Protein AF-A0A961Z8B4-F1 (afdb_monomer_lite)

Secondary structure (DSSP, 8-state):
----BSSPPPEEEEEEPTTS-EEEEEEPPPPB-HHHHHHHHHHHHHHHHHHHHHHHHHHHHHHHHHHHHHHHHHHHHHHHHHHHHHHHHHHHHHHH--S--S-TTS--HHHHHHHHHHHHHHT----HHHHHHHHHHHHHHT-GGGTHHHHHHHHHHHHHHGGGSS-HHHHHHHHHHHHHHHHHHHHHHHHHHHHTTSS-TTS-HHHHHHHHHHHS-HHHHHHHHHHHHHHHHHHHTTTTT--

Foldseek 3Di:
DPQWFCFADWDWDWDQDPVRDTDIDTDGDHTGCPVVVVVVVVCCVVCVVVVVVVVVVVVVVVVVVVVVVVLVVVLVVVLLVLLLVLLLVQLQVCLVDVDPQDDPQFDDPSLLVSLCVNCVSLPHHDDSVNSSVLLNQLCVLCPVPLCVVVVVVLVVVVVVQVVPVPSSNVNSLLRSLSRSLSSSLSSQLSNCCSVCVNHVPPDDSNVSSVVSVVPDPSVVSSVVSSVSSVVVVVVVVVVVVPD

Structure (mmCIF, N/CA/C/O backbone):
data_AF-A0A961Z8B4-F1
#
_entry.id   AF-A0A961Z8B4-F1
#
loop_
_atom_site.group_PDB
_atom_site.id
_atom_site.type_symbol
_atom_site.label_atom_id
_atom_site.label_alt_id
_atom_site.label_comp_id
_atom_site.label_asym_id
_atom_site.label_entity_id
_atom_site.label_seq_id
_atom_site.pdbx_PDB_ins_code
_atom_site.Cartn_x
_atom_site.Cartn_y
_atom_site.Cartn_z
_atom_site.occupancy
_atom_site.B_iso_or_equiv
_atom_site.auth_seq_id
_atom_site.auth_comp_id
_atom_site.auth_asym_id
_atom_site.auth_atom_id
_atom_site.pdbx_PDB_model_num
ATOM 1 N N . MET A 1 1 ? -47.317 12.144 41.996 1.00 47.66 1 MET A N 1
ATOM 2 C CA . MET A 1 1 ? -46.645 12.007 43.305 1.00 47.66 1 MET A CA 1
ATOM 3 C C . MET A 1 1 ? -45.167 11.814 43.003 1.00 47.66 1 MET A C 1
ATOM 5 O O . MET A 1 1 ? -44.880 11.052 42.091 1.00 47.66 1 MET A O 1
ATOM 9 N N . VAL A 1 2 ? -44.256 12.566 43.624 1.00 51.25 2 VAL A N 1
ATOM 10 C CA . VAL A 1 2 ? -42.813 12.382 43.384 1.00 51.25 2 VAL A CA 1
ATOM 11 C C . VAL A 1 2 ? -42.373 11.181 44.220 1.00 51.25 2 VAL A C 1
ATOM 13 O O . VAL A 1 2 ? -42.341 11.273 45.443 1.00 51.25 2 VAL A O 1
ATOM 16 N N . THR A 1 3 ? -42.140 10.054 43.555 1.00 65.50 3 THR A N 1
ATOM 17 C CA . THR A 1 3 ? -41.874 8.725 44.139 1.00 65.50 3 THR A CA 1
ATOM 18 C C . THR A 1 3 ? -40.444 8.573 44.666 1.00 65.50 3 THR A C 1
ATOM 20 O O . THR A 1 3 ? -40.162 7.782 45.557 1.00 65.50 3 THR A O 1
ATOM 23 N N . ALA A 1 4 ? -39.527 9.424 44.211 1.00 77.25 4 ALA A N 1
ATOM 24 C CA . ALA A 1 4 ? -38.158 9.467 44.706 1.00 77.25 4 ALA A CA 1
ATOM 25 C C . ALA A 1 4 ? -37.614 10.893 44.689 1.00 77.25 4 ALA A C 1
ATOM 27 O O . ALA A 1 4 ? -37.943 11.684 43.806 1.00 77.25 4 ALA A O 1
ATOM 28 N N . SER A 1 5 ? -36.769 11.231 45.661 1.00 79.81 5 SER A N 1
ATOM 29 C CA . SER A 1 5 ? -36.194 12.570 45.781 1.00 79.81 5 SER A CA 1
ATOM 30 C C . SER A 1 5 ? -34.732 12.480 46.185 1.00 79.81 5 SER A C 1
ATOM 32 O O . SER A 1 5 ? -34.427 12.209 47.344 1.00 79.81 5 SER A O 1
ATOM 34 N N . ALA A 1 6 ? -33.839 12.751 45.232 1.00 78.56 6 ALA A N 1
ATOM 35 C CA . ALA A 1 6 ? -32.397 12.792 45.467 1.00 78.56 6 ALA A CA 1
ATOM 36 C C . ALA A 1 6 ? -31.967 14.015 46.300 1.00 78.56 6 ALA A C 1
ATOM 38 O O . ALA A 1 6 ? -30.995 13.931 47.043 1.00 78.56 6 ALA A O 1
ATOM 39 N N . ASP A 1 7 ? -32.712 15.124 46.209 1.00 83.81 7 ASP A N 1
ATOM 40 C CA . ASP A 1 7 ? -32.468 16.345 46.984 1.00 83.81 7 ASP A CA 1
ATOM 41 C C . ASP A 1 7 ? -33.790 16.931 47.523 1.00 83.81 7 ASP A C 1
ATOM 43 O O . ASP A 1 7 ? -34.381 17.826 46.910 1.00 83.81 7 ASP A O 1
ATOM 47 N N . PRO A 1 8 ? -34.348 16.363 48.611 1.00 83.00 8 PRO A N 1
ATOM 48 C CA . PRO A 1 8 ? -35.632 16.800 49.149 1.00 83.00 8 PRO A CA 1
ATOM 49 C C . PRO A 1 8 ? -35.539 18.205 49.757 1.00 83.00 8 PRO A C 1
ATOM 51 O O . PRO A 1 8 ? -34.556 18.571 50.404 1.00 83.00 8 PRO A O 1
ATOM 54 N N . ARG A 1 9 ? -36.600 18.994 49.561 1.00 83.88 9 ARG A N 1
ATOM 55 C CA . ARG A 1 9 ? -36.730 20.333 50.152 1.00 83.88 9 ARG A CA 1
ATOM 56 C C . ARG A 1 9 ? -36.842 20.248 51.675 1.00 83.88 9 ARG A C 1
ATOM 58 O O . ARG A 1 9 ? -37.364 19.268 52.204 1.00 83.88 9 ARG A O 1
ATOM 65 N N . GLU A 1 10 ? -36.368 21.290 52.355 1.00 86.69 10 GLU A N 1
ATOM 66 C CA . GLU A 1 10 ? -36.506 21.422 53.806 1.00 86.69 10 GLU A CA 1
ATOM 67 C C . GLU A 1 10 ? -37.978 21.416 54.218 1.00 86.69 10 GLU A C 1
ATOM 69 O O . GLU A 1 10 ? -38.835 21.996 53.546 1.00 86.69 10 GLU A O 1
ATOM 74 N N . VAL A 1 11 ? -38.257 20.738 55.325 1.00 85.81 11 VAL A N 1
ATOM 75 C CA . VAL A 1 11 ? -39.589 20.638 55.920 1.00 85.81 11 VAL A CA 1
ATOM 76 C C . VAL A 1 11 ? -39.497 20.910 57.414 1.00 85.81 11 VAL A C 1
ATOM 78 O O . VAL A 1 11 ? -38.481 20.647 58.061 1.00 85.81 11 VAL A O 1
ATOM 81 N N . GLU A 1 12 ? -40.566 21.477 57.952 1.00 87.62 12 GLU A N 1
ATOM 82 C CA . GLU A 1 12 ? -40.677 21.836 59.357 1.00 87.62 12 GLU A CA 1
ATOM 83 C C . GLU A 1 12 ? -41.058 20.608 60.196 1.00 87.62 12 GLU A C 1
ATOM 85 O O . GLU A 1 12 ? -42.052 19.934 59.922 1.00 87.62 12 GLU A O 1
ATOM 90 N N . TYR A 1 13 ? -40.264 20.315 61.224 1.00 84.00 13 TYR A N 1
ATOM 91 C CA . TYR A 1 13 ? -40.539 19.294 62.228 1.00 84.00 13 TYR A CA 1
ATOM 92 C C . TYR A 1 13 ? -41.031 19.970 63.506 1.00 84.00 13 TYR A C 1
ATOM 94 O O . TYR A 1 13 ? -40.364 20.855 64.044 1.00 84.00 13 TYR A O 1
ATOM 102 N N . VAL A 1 14 ? -42.175 19.518 64.016 1.00 85.56 14 VAL A N 1
ATOM 103 C CA . VAL A 1 14 ? -42.681 19.909 65.336 1.00 85.56 14 VAL A CA 1
ATOM 104 C C . VAL A 1 14 ? -42.296 18.813 66.321 1.00 85.56 14 VAL A C 1
ATOM 106 O O . VAL A 1 14 ? -42.730 17.671 66.186 1.00 85.56 14 VAL A O 1
ATOM 109 N N . ILE A 1 15 ? -41.427 19.141 67.274 1.00 83.25 15 ILE A N 1
ATOM 110 C CA . ILE A 1 15 ? -40.938 18.214 68.297 1.00 83.25 15 ILE A CA 1
ATOM 111 C C . ILE A 1 15 ? -41.690 18.516 69.588 1.00 83.25 15 ILE A C 1
ATOM 113 O O . ILE A 1 15 ? -41.559 19.614 70.131 1.00 83.25 15 ILE A O 1
ATOM 117 N N . GLU A 1 16 ? -42.472 17.551 70.059 1.00 85.88 16 GLU A N 1
ATOM 118 C CA . GLU A 1 16 ? -43.188 17.621 71.331 1.00 85.88 16 GLU A CA 1
ATOM 119 C C . GLU A 1 16 ? -42.357 16.939 72.425 1.00 85.88 16 GLU A C 1
ATOM 121 O O . GLU A 1 16 ? -41.945 15.783 72.299 1.00 85.88 16 GLU A O 1
ATOM 126 N N . SER A 1 17 ? -42.047 17.692 73.475 1.00 82.00 17 SER A N 1
ATOM 127 C CA . SER A 1 17 ? -41.257 17.240 74.617 1.00 82.00 17 SER A CA 1
ATOM 128 C C . SER A 1 17 ? -42.137 16.491 75.621 1.00 82.00 17 SER A C 1
ATOM 130 O O . SER A 1 17 ? -43.348 16.684 75.677 1.00 82.00 17 SER A O 1
ATOM 132 N N . ALA A 1 18 ? -41.531 15.656 76.470 1.00 81.56 18 ALA A N 1
ATOM 133 C CA . ALA A 1 18 ? -42.255 14.865 77.476 1.00 81.56 18 ALA A CA 1
ATOM 134 C C . ALA A 1 18 ? -43.021 15.711 78.520 1.00 81.56 18 ALA A C 1
ATOM 136 O O . ALA A 1 18 ? -43.843 15.178 79.260 1.00 81.56 18 ALA A O 1
ATOM 137 N N . ASP A 1 19 ? -42.747 17.016 78.580 1.00 81.06 19 ASP A N 1
ATOM 138 C CA . ASP A 1 19 ? -43.429 18.009 79.413 1.00 81.06 19 ASP A CA 1
ATOM 139 C C . ASP A 1 19 ? -44.610 18.713 78.707 1.00 81.06 19 ASP A C 1
ATOM 141 O O . ASP A 1 19 ? -45.245 19.581 79.303 1.00 81.06 19 ASP A O 1
ATOM 145 N N . GLY A 1 20 ? -44.918 18.346 77.456 1.00 76.69 20 GLY A N 1
ATOM 146 C CA . GLY A 1 20 ? -45.997 18.927 76.650 1.00 76.69 20 GLY A CA 1
ATOM 147 C C . GLY A 1 20 ? -45.626 20.218 75.910 1.00 76.69 20 GLY A C 1
ATOM 148 O O . GLY A 1 20 ? -46.496 20.844 75.307 1.00 76.69 20 GLY A O 1
ATOM 149 N N . SER A 1 21 ? -44.359 20.648 75.940 1.00 76.88 21 SER A N 1
ATOM 150 C CA . SER A 1 21 ? -43.892 21.799 75.156 1.00 76.88 21 SER A CA 1
ATOM 151 C C . SER A 1 21 ? -43.545 21.412 73.711 1.00 76.88 21 SER A C 1
ATOM 153 O O . SER A 1 21 ? -42.885 20.402 73.465 1.00 76.88 21 SER A O 1
ATOM 155 N N . THR A 1 22 ? -43.947 22.233 72.735 1.00 84.56 22 THR A N 1
ATOM 156 C CA . THR A 1 22 ? -43.624 22.043 71.307 1.00 84.56 22 THR A CA 1
ATOM 157 C C . THR A 1 22 ? -42.568 23.025 70.809 1.00 84.56 22 THR A C 1
ATOM 159 O O . THR A 1 22 ? -42.660 24.230 71.050 1.00 84.56 22 THR A O 1
ATOM 162 N N . ARG A 1 23 ? -41.591 22.526 70.042 1.00 82.69 23 ARG A N 1
ATOM 163 C CA . ARG A 1 23 ? -40.574 23.326 69.339 1.00 82.69 23 ARG A CA 1
ATOM 164 C C . ARG A 1 23 ? -40.599 23.038 67.839 1.00 82.69 23 ARG A C 1
ATOM 166 O O . ARG A 1 23 ? -40.660 21.884 67.430 1.00 82.69 23 ARG A O 1
ATOM 173 N N . HIS A 1 24 ? -40.491 24.094 67.039 1.00 86.12 24 HIS A N 1
ATOM 174 C CA . HIS A 1 24 ? -40.428 24.026 65.580 1.00 86.12 24 HIS A CA 1
ATOM 175 C C . HIS A 1 24 ? -38.971 24.056 65.100 1.00 86.12 24 HIS A C 1
ATOM 177 O O . HIS A 1 24 ? -38.178 24.880 65.566 1.00 86.12 24 HIS A O 1
ATOM 183 N N . GLU A 1 25 ? -38.609 23.170 64.173 1.00 88.19 25 GLU A N 1
ATOM 184 C CA . GLU A 1 25 ? -37.270 23.105 63.587 1.00 88.19 25 GLU A CA 1
ATOM 185 C C . GLU A 1 25 ? -37.334 22.750 62.097 1.00 88.19 25 GLU A C 1
ATOM 187 O O . GLU A 1 25 ? -37.905 21.731 61.715 1.00 88.19 25 GLU A O 1
ATOM 192 N N . TRP A 1 26 ? -36.717 23.569 61.244 1.00 84.69 26 TRP A N 1
ATOM 193 C CA . TRP A 1 26 ? -36.575 23.266 59.820 1.00 84.69 26 TRP A CA 1
ATOM 194 C C . TRP A 1 26 ? -35.418 22.299 59.616 1.00 84.69 26 TRP A C 1
ATOM 196 O O . TRP A 1 26 ? -34.287 22.582 60.011 1.00 84.69 26 TRP A O 1
ATOM 206 N N . ARG A 1 27 ? -35.698 21.144 59.009 1.00 86.19 27 ARG A N 1
ATOM 207 C CA . ARG A 1 27 ? -34.674 20.145 58.694 1.00 86.19 27 ARG A CA 1
ATOM 208 C C . ARG A 1 27 ? -34.809 19.686 57.255 1.00 86.19 27 ARG A C 1
ATOM 210 O O . ARG A 1 27 ? -35.909 19.533 56.724 1.00 86.19 27 ARG A O 1
ATOM 217 N N . LYS A 1 28 ? -33.665 19.410 56.637 1.00 85.75 28 LYS A N 1
ATOM 218 C CA . LYS A 1 28 ? -33.597 18.764 55.331 1.00 85.75 28 LYS A CA 1
ATOM 219 C C . LYS A 1 28 ? -33.748 17.248 55.507 1.00 85.75 28 LYS A C 1
ATOM 221 O O . LYS A 1 28 ? -32.914 16.650 56.190 1.00 85.75 28 LYS A O 1
ATOM 226 N N . PRO A 1 29 ? -34.794 16.615 54.945 1.00 84.94 29 PRO A N 1
ATOM 227 C CA . PRO A 1 29 ? -34.952 15.169 55.021 1.00 84.94 29 PRO A CA 1
ATOM 228 C C . PRO A 1 29 ? -33.805 14.447 54.324 1.00 84.94 29 PRO A C 1
ATOM 230 O O . PRO A 1 29 ? -33.158 14.990 53.428 1.00 84.94 29 PRO A O 1
ATOM 233 N N . GLN A 1 30 ? -33.598 13.188 54.693 1.00 85.00 30 GLN A N 1
ATOM 234 C CA . GLN A 1 30 ? -32.711 12.324 53.925 1.00 85.00 30 GLN A CA 1
ATOM 235 C C . GLN A 1 30 ? -33.308 12.060 52.530 1.00 85.00 30 GLN A C 1
ATOM 237 O O . GLN A 1 30 ? -34.539 11.999 52.399 1.00 85.00 30 GLN A O 1
ATOM 242 N N . PRO A 1 31 ? -32.466 11.909 51.492 1.00 88.00 31 PRO A N 1
ATOM 243 C CA . PRO A 1 31 ? -32.911 11.503 50.165 1.00 88.00 31 PRO A CA 1
ATOM 244 C C . PRO A 1 31 ? -33.777 10.242 50.219 1.00 88.00 31 PRO A C 1
ATOM 246 O O . PRO A 1 31 ? -33.448 9.295 50.927 1.00 88.00 31 PRO A O 1
ATOM 249 N N . LYS A 1 32 ? -34.871 10.229 49.451 1.00 87.38 32 LYS A N 1
ATOM 250 C CA . LYS A 1 32 ? -35.752 9.061 49.306 1.00 87.38 32 LYS A CA 1
ATOM 251 C C . LYS A 1 32 ? -35.376 8.326 48.033 1.00 87.38 32 LYS A C 1
ATOM 253 O O . LYS A 1 32 ? -35.646 8.829 46.939 1.00 87.38 32 LYS A O 1
ATOM 258 N N . VAL A 1 33 ? -34.730 7.177 48.185 1.00 90.19 33 VAL A N 1
ATOM 259 C CA . VAL A 1 33 ? -34.180 6.366 47.082 1.00 90.19 33 VAL A CA 1
ATOM 260 C C . VAL A 1 33 ? -34.704 4.932 47.089 1.00 90.19 33 VAL A C 1
ATOM 262 O O . VAL A 1 33 ? -34.408 4.168 46.176 1.00 90.19 33 VAL A O 1
ATOM 265 N N . GLU A 1 34 ? -35.485 4.571 48.102 1.00 88.75 34 GLU A N 1
ATOM 266 C CA . GLU A 1 34 ? -35.983 3.224 48.373 1.00 88.75 34 GLU A CA 1
ATOM 267 C C . GLU A 1 34 ? -36.784 2.681 47.189 1.00 88.75 34 GLU A C 1
ATOM 269 O O . GLU A 1 34 ? -36.474 1.605 46.690 1.00 88.75 34 GLU A O 1
ATOM 274 N N . GLU A 1 35 ? -37.713 3.471 46.652 1.00 87.31 35 GLU A N 1
ATOM 275 C CA . GLU A 1 35 ? -38.555 3.064 45.521 1.00 87.31 35 GLU A CA 1
ATOM 276 C C . GLU A 1 35 ? -37.741 2.886 44.222 1.00 87.31 35 GLU A C 1
ATOM 278 O O . GLU A 1 35 ? -37.980 1.967 43.444 1.00 87.31 35 GLU A O 1
ATOM 283 N N . VAL A 1 36 ? -36.701 3.706 44.007 1.00 89.19 36 VAL A N 1
ATOM 284 C CA . VAL A 1 36 ? -35.775 3.540 42.865 1.00 89.19 36 VAL A CA 1
ATOM 285 C C . VAL A 1 36 ? -34.943 2.275 43.030 1.00 89.19 36 VAL A C 1
ATOM 287 O O . VAL A 1 36 ? -34.689 1.564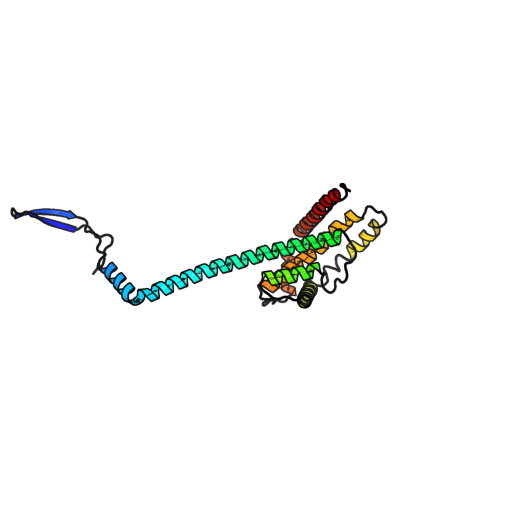 42.061 1.00 89.19 36 VAL A O 1
ATOM 290 N N . LYS A 1 37 ? -34.505 1.988 44.258 1.00 89.75 37 LYS A N 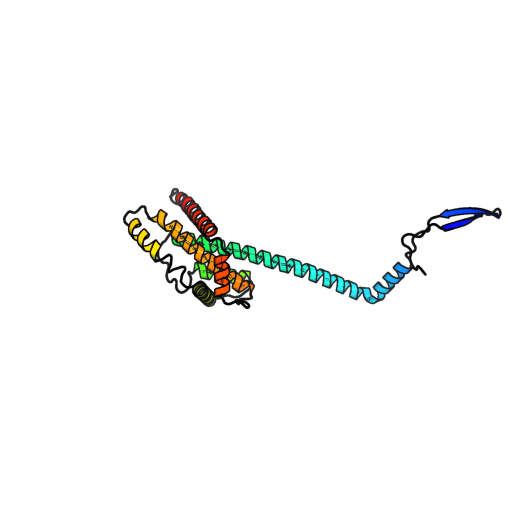1
ATOM 291 C CA . LYS A 1 37 ? -33.735 0.789 44.574 1.00 89.75 37 LYS A CA 1
ATOM 292 C C . LYS A 1 37 ? -34.572 -0.470 44.353 1.00 89.75 37 LYS A C 1
ATOM 294 O O . LYS A 1 37 ? -34.064 -1.409 43.749 1.00 89.75 37 LYS A O 1
ATOM 299 N N . GLU A 1 38 ? -35.825 -0.478 44.797 1.00 92.69 38 GLU A N 1
ATOM 300 C CA . GLU A 1 38 ? -36.768 -1.575 44.551 1.00 92.69 38 GLU A CA 1
ATOM 301 C C . GLU A 1 38 ? -37.007 -1.777 43.054 1.00 92.69 38 GLU A C 1
ATOM 303 O O . GLU A 1 38 ? -36.847 -2.892 42.568 1.00 92.69 38 GLU A O 1
ATOM 308 N N . ALA A 1 39 ? -37.246 -0.702 42.298 1.00 89.44 39 ALA A N 1
ATOM 309 C CA . ALA A 1 39 ? -37.411 -0.786 40.848 1.00 89.44 39 ALA A CA 1
ATOM 310 C C . ALA A 1 39 ? -36.159 -1.339 40.133 1.00 89.44 39 ALA A C 1
ATOM 312 O O . ALA A 1 39 ? -36.269 -2.134 39.201 1.00 89.44 39 ALA A O 1
ATOM 313 N N . ILE A 1 40 ? -34.951 -0.954 40.566 1.00 90.75 40 ILE A N 1
ATOM 314 C CA . ILE A 1 40 ? -33.697 -1.507 40.026 1.00 90.75 40 ILE A CA 1
ATOM 315 C C . ILE A 1 40 ? -33.572 -2.999 40.352 1.00 90.75 40 ILE A C 1
ATOM 317 O O . ILE A 1 40 ? -33.163 -3.771 39.486 1.00 90.75 40 ILE A O 1
ATOM 321 N N . LEU A 1 41 ? -33.904 -3.406 41.580 1.00 92.38 41 LEU A N 1
ATOM 322 C CA . LEU A 1 41 ? -33.858 -4.808 41.996 1.00 92.38 41 LEU A CA 1
ATOM 323 C C . LEU A 1 41 ? -34.865 -5.653 41.213 1.00 92.38 41 LEU A C 1
ATOM 325 O O . LEU A 1 41 ? -34.487 -6.704 40.712 1.00 92.38 41 LEU A O 1
ATOM 329 N N . GLU A 1 42 ? -36.084 -5.157 41.012 1.00 93.50 42 GLU A N 1
ATOM 330 C CA . GLU A 1 42 ? -37.112 -5.827 40.210 1.00 93.50 42 GLU A CA 1
ATOM 331 C C . GLU A 1 42 ? -36.651 -6.032 38.757 1.00 93.50 42 GLU A C 1
ATOM 333 O O . GLU A 1 42 ? -36.779 -7.119 38.192 1.00 93.50 42 GLU A O 1
ATOM 338 N N . ILE A 1 43 ? -36.036 -5.009 38.154 1.00 89.38 43 ILE A N 1
ATOM 339 C CA . ILE A 1 43 ? -35.472 -5.106 36.801 1.00 89.38 43 ILE A CA 1
ATOM 340 C C . ILE A 1 43 ? -34.291 -6.087 36.758 1.00 89.38 43 ILE A C 1
ATOM 342 O O . ILE A 1 43 ? -34.166 -6.847 35.799 1.00 89.38 43 ILE A O 1
ATOM 346 N N . LEU A 1 44 ? -33.419 -6.098 37.770 1.00 89.94 44 LEU A N 1
ATOM 347 C CA . LEU A 1 44 ? -32.282 -7.024 37.839 1.00 89.94 44 LEU A CA 1
ATOM 348 C C . LEU A 1 44 ? -32.724 -8.475 38.045 1.00 89.94 44 LEU A C 1
ATOM 350 O O . LEU A 1 44 ? -32.143 -9.373 37.438 1.00 89.94 44 LEU A O 1
ATOM 354 N N . GLU A 1 45 ? -33.742 -8.708 38.866 1.00 92.06 45 GLU A N 1
ATOM 355 C CA . GLU A 1 45 ? -34.315 -10.037 39.076 1.00 92.06 45 GLU A CA 1
ATOM 356 C C . GLU A 1 45 ? -34.985 -10.561 37.806 1.00 92.06 45 GLU A C 1
ATOM 358 O O . GLU A 1 45 ? -34.804 -11.727 37.454 1.00 92.06 45 GLU A O 1
ATOM 363 N N . ARG A 1 46 ? -35.708 -9.697 37.083 1.00 93.75 46 ARG A N 1
ATOM 364 C CA . ARG A 1 46 ? -36.404 -10.082 35.851 1.00 93.75 46 ARG A CA 1
ATOM 365 C C . ARG A 1 46 ? -35.460 -10.252 34.659 1.00 93.75 46 ARG A C 1
ATOM 367 O O . ARG A 1 46 ? -35.528 -11.260 33.959 1.00 93.75 46 ARG A O 1
ATOM 374 N N . ASP A 1 47 ? -34.574 -9.280 34.437 1.00 93.69 47 ASP A N 1
ATOM 375 C CA . ASP A 1 47 ? -33.845 -9.110 33.172 1.00 93.69 47 ASP A CA 1
ATOM 376 C C . ASP A 1 47 ? -32.310 -9.107 33.339 1.00 93.69 47 ASP A C 1
ATOM 378 O O . ASP A 1 47 ? -31.577 -8.909 32.367 1.00 93.69 47 ASP A O 1
ATOM 382 N N . GLY A 1 48 ? -31.776 -9.339 34.544 1.00 89.75 48 GLY A N 1
ATOM 383 C CA . GLY A 1 48 ? -30.348 -9.162 34.850 1.00 89.75 48 GLY A CA 1
ATOM 384 C C . GLY A 1 48 ? -29.390 -9.955 33.952 1.00 89.75 48 GLY A C 1
ATOM 385 O O . GLY A 1 48 ? -28.367 -9.422 33.516 1.00 89.75 48 GLY A O 1
ATOM 386 N N . LEU A 1 49 ? -29.734 -11.201 33.600 1.00 91.62 49 LEU A N 1
ATOM 387 C CA . LEU A 1 49 ? -28.935 -12.016 32.672 1.00 91.62 49 LEU A CA 1
ATOM 388 C C . LEU A 1 49 ? -28.940 -11.449 31.245 1.00 91.62 49 LEU A C 1
ATOM 390 O O . LEU A 1 49 ? -27.904 -11.459 30.578 1.00 91.62 49 LEU A O 1
ATOM 394 N N . ALA A 1 50 ? -30.078 -10.923 30.785 1.00 90.69 50 ALA A N 1
ATOM 395 C CA . ALA A 1 50 ? -30.193 -10.291 29.474 1.00 90.69 50 ALA A CA 1
ATOM 396 C C . ALA A 1 50 ? -29.402 -8.973 29.420 1.00 90.69 50 ALA A C 1
ATOM 398 O O . ALA A 1 50 ? -28.711 -8.710 28.437 1.00 90.69 50 ALA A O 1
ATOM 399 N N . LEU A 1 51 ? -29.427 -8.183 30.499 1.00 90.25 51 LEU A N 1
ATOM 400 C CA . LEU A 1 51 ? -28.634 -6.958 30.629 1.00 90.25 51 LEU A CA 1
ATOM 401 C C . LEU A 1 51 ? -27.125 -7.243 30.645 1.00 90.25 51 LEU A C 1
ATOM 403 O O . LEU A 1 51 ? -26.360 -6.529 29.995 1.00 90.25 51 LEU A O 1
ATOM 407 N N . LEU A 1 52 ? -26.689 -8.303 31.334 1.00 91.12 52 LEU A N 1
ATOM 408 C CA . LEU A 1 52 ? -25.290 -8.735 31.334 1.00 91.12 52 LEU A CA 1
ATOM 409 C C . LEU A 1 52 ? -24.843 -9.185 29.938 1.00 91.12 52 LEU A C 1
ATOM 411 O O . LEU A 1 52 ? -23.777 -8.778 29.475 1.00 91.12 52 LEU A O 1
ATOM 415 N N . ALA A 1 53 ? -25.667 -9.986 29.257 1.00 93.00 53 ALA A N 1
ATOM 416 C CA . ALA A 1 53 ? -25.399 -10.431 27.894 1.00 93.00 53 ALA A CA 1
ATOM 417 C C . ALA A 1 53 ? -25.321 -9.249 26.916 1.00 93.00 53 ALA A C 1
ATOM 419 O O . ALA A 1 53 ? -24.404 -9.193 26.100 1.00 93.00 53 ALA A O 1
ATOM 420 N N . LEU A 1 54 ? -26.227 -8.273 27.034 1.00 87.56 54 LEU A N 1
ATOM 421 C CA . LEU A 1 54 ? -26.218 -7.062 26.215 1.00 87.56 54 LEU A CA 1
ATOM 422 C C . LEU A 1 54 ? -24.970 -6.210 26.471 1.00 87.56 54 LEU A C 1
ATOM 424 O O . LEU A 1 54 ? -24.326 -5.774 25.521 1.00 87.56 54 LEU A O 1
ATOM 428 N N . ASN A 1 55 ? -24.590 -5.997 27.733 1.00 87.00 55 ASN A N 1
ATOM 429 C CA . ASN A 1 55 ? -23.384 -5.242 28.079 1.00 87.00 55 ASN A CA 1
ATOM 430 C C . ASN A 1 55 ? -22.119 -5.952 27.565 1.00 87.00 55 ASN A C 1
ATOM 432 O O . ASN A 1 55 ? -21.271 -5.327 26.932 1.00 87.00 55 ASN A O 1
ATOM 436 N N . ALA A 1 56 ? -22.031 -7.276 27.729 1.00 89.88 56 ALA A N 1
ATOM 437 C CA . ALA A 1 56 ? -20.943 -8.074 27.173 1.00 89.88 56 ALA A CA 1
ATOM 438 C C . ALA A 1 56 ? -20.901 -8.012 25.636 1.00 89.88 56 ALA A C 1
ATOM 440 O O . ALA A 1 56 ? -19.818 -7.884 25.066 1.00 89.88 56 ALA A O 1
ATOM 441 N N . ALA A 1 57 ? -22.056 -8.050 24.964 1.00 84.56 57 ALA A N 1
ATOM 442 C CA . ALA A 1 57 ? -22.155 -7.919 23.513 1.00 84.56 57 ALA A CA 1
ATOM 443 C C . ALA A 1 57 ? -21.729 -6.524 23.026 1.00 84.56 57 ALA A C 1
ATOM 445 O O . ALA A 1 57 ? -20.943 -6.435 22.086 1.00 84.56 57 ALA A O 1
ATOM 446 N N . MET A 1 58 ? -22.169 -5.446 23.689 1.00 81.88 58 MET A N 1
ATOM 447 C CA . MET A 1 58 ? -21.738 -4.075 23.379 1.00 81.88 58 MET A CA 1
ATOM 448 C C . MET A 1 58 ? -20.238 -3.884 23.628 1.00 81.88 58 MET A C 1
ATOM 450 O O . MET A 1 58 ? -19.537 -3.338 22.781 1.00 81.88 58 MET A O 1
ATOM 454 N N . TYR A 1 59 ? -19.709 -4.403 24.740 1.00 80.50 59 TYR A N 1
ATOM 455 C CA . TYR A 1 59 ? -18.277 -4.360 25.037 1.00 80.50 59 TYR A CA 1
ATOM 456 C C . TYR A 1 59 ? -17.454 -5.142 24.004 1.00 80.50 59 TYR A C 1
ATOM 458 O O . TYR A 1 59 ? -16.413 -4.671 23.544 1.00 80.50 59 TYR A O 1
ATOM 466 N N . ALA A 1 60 ? -17.915 -6.333 23.617 1.00 78.38 60 ALA A N 1
ATOM 467 C CA . ALA A 1 60 ? -17.272 -7.137 22.586 1.00 78.38 60 ALA A CA 1
ATOM 468 C C . ALA A 1 60 ? -17.316 -6.441 21.218 1.00 78.38 60 ALA A C 1
ATOM 470 O O . ALA A 1 60 ? -16.303 -6.443 20.518 1.00 78.38 60 ALA A O 1
ATOM 471 N N . ALA A 1 61 ? -18.437 -5.811 20.858 1.00 69.88 61 ALA A N 1
ATOM 472 C CA . ALA A 1 61 ? -18.583 -5.041 19.625 1.00 69.88 61 ALA A CA 1
ATOM 473 C C . ALA A 1 61 ? -17.619 -3.840 19.586 1.00 69.88 61 ALA A C 1
ATOM 475 O O . ALA A 1 61 ? -16.782 -3.766 18.687 1.00 69.88 61 ALA A O 1
ATOM 476 N N . ASP A 1 62 ? -17.612 -2.989 20.619 1.00 71.44 62 ASP A N 1
ATOM 477 C CA . ASP A 1 62 ? -16.718 -1.821 20.707 1.00 71.44 62 ASP A CA 1
ATOM 478 C C . ASP A 1 62 ? -15.230 -2.212 20.647 1.00 71.44 62 ASP A C 1
ATOM 480 O O . ASP A 1 62 ? -14.406 -1.559 19.990 1.00 71.44 62 ASP A O 1
ATOM 484 N N . LYS A 1 63 ? -14.848 -3.303 21.326 1.00 63.31 63 LYS A N 1
ATOM 485 C CA . LYS A 1 63 ? -13.480 -3.837 21.253 1.00 63.31 63 LYS A CA 1
ATOM 486 C C . LYS A 1 63 ? -13.158 -4.367 19.861 1.00 63.31 63 LYS A C 1
ATOM 488 O O . LYS A 1 63 ? -12.046 -4.137 19.380 1.00 63.31 63 LYS A O 1
ATOM 493 N N . THR A 1 64 ? -14.106 -5.034 19.212 1.00 66.00 64 THR A N 1
ATOM 494 C CA . THR A 1 64 ? -13.943 -5.578 17.859 1.00 66.00 64 THR A CA 1
ATOM 495 C C . THR A 1 64 ? -13.725 -4.462 16.840 1.00 66.00 64 THR A C 1
ATOM 497 O O . THR A 1 64 ? -12.768 -4.541 16.070 1.00 66.00 64 THR A O 1
ATOM 500 N N . ASP A 1 65 ? -14.491 -3.374 16.900 1.00 68.00 65 ASP A N 1
ATOM 501 C CA . ASP A 1 65 ? -14.371 -2.241 15.969 1.00 68.00 65 ASP A CA 1
ATOM 502 C C . ASP A 1 65 ? -13.053 -1.469 16.145 1.00 68.00 65 ASP A C 1
ATOM 504 O O . ASP A 1 65 ? -12.360 -1.107 15.180 1.00 68.00 65 ASP A O 1
ATOM 508 N N . ARG A 1 66 ? -12.620 -1.272 17.398 1.00 62.66 66 ARG A N 1
ATOM 509 C CA . ARG A 1 66 ? -11.311 -0.674 17.710 1.00 62.66 66 ARG A CA 1
ATOM 510 C C . ARG A 1 66 ? -10.161 -1.543 17.191 1.00 62.66 66 ARG A C 1
ATOM 512 O O . ARG A 1 66 ? -9.194 -1.018 16.635 1.00 62.66 66 ARG A O 1
ATOM 519 N N . ILE A 1 67 ? -10.253 -2.861 17.363 1.00 58.56 67 ILE A N 1
ATOM 520 C CA . ILE A 1 67 ? -9.252 -3.816 16.873 1.00 58.56 67 ILE A CA 1
ATOM 521 C C . ILE A 1 67 ? -9.264 -3.867 15.342 1.00 58.56 67 ILE A C 1
ATOM 523 O O . ILE A 1 67 ? -8.192 -3.883 14.737 1.00 58.56 67 ILE A O 1
ATOM 527 N N . ALA A 1 68 ? -10.435 -3.825 14.704 1.00 63.28 68 ALA A N 1
ATOM 528 C CA . ALA A 1 68 ? -10.577 -3.814 13.253 1.00 63.28 68 ALA A CA 1
ATOM 529 C C . ALA A 1 68 ? -9.907 -2.578 12.633 1.00 63.28 68 ALA A C 1
ATOM 531 O O . ALA A 1 68 ? -9.037 -2.717 11.772 1.00 63.28 68 ALA A O 1
ATOM 532 N N . SER A 1 69 ? -10.214 -1.377 13.133 1.00 62.47 69 SER A N 1
ATOM 533 C CA . SER A 1 69 ? -9.601 -0.128 12.650 1.00 62.47 69 SER A CA 1
ATOM 534 C C . SER A 1 69 ? -8.085 -0.073 12.884 1.00 62.47 69 SER A C 1
ATOM 536 O O . SER A 1 69 ? -7.327 0.397 12.031 1.00 62.47 69 SER A O 1
ATOM 538 N N . LEU A 1 70 ? -7.603 -0.599 14.014 1.00 54.06 70 LEU A N 1
ATOM 539 C CA . LEU A 1 70 ? -6.172 -0.707 14.285 1.00 54.06 70 LEU A CA 1
ATOM 540 C C . LEU A 1 70 ? -5.492 -1.721 13.353 1.00 54.06 70 LEU A C 1
ATOM 542 O O . LEU A 1 70 ? -4.399 -1.454 12.854 1.00 54.06 70 LEU A O 1
ATOM 546 N N . ARG A 1 71 ? -6.142 -2.855 13.072 1.00 65.44 71 ARG A N 1
ATOM 547 C CA . ARG A 1 71 ? -5.649 -3.876 12.138 1.00 65.44 71 ARG A CA 1
ATOM 548 C C . ARG A 1 71 ? -5.547 -3.328 10.717 1.00 65.44 71 ARG A C 1
ATOM 550 O O . ARG A 1 71 ? -4.555 -3.605 10.051 1.00 65.44 71 ARG A O 1
ATOM 557 N N . VAL A 1 72 ? -6.513 -2.519 10.281 1.00 73.44 72 VAL A N 1
ATOM 558 C CA . VAL A 1 72 ? -6.476 -1.819 8.985 1.00 73.44 72 VAL A CA 1
ATOM 559 C C . VAL A 1 72 ? -5.293 -0.848 8.922 1.00 73.44 72 VAL A C 1
ATOM 561 O O . VAL A 1 72 ? -4.478 -0.953 8.011 1.00 73.44 72 VAL A O 1
ATOM 564 N N . ARG A 1 73 ? -5.109 0.019 9.929 1.00 69.69 73 ARG A N 1
ATOM 565 C CA . ARG A 1 73 ? -3.957 0.947 9.965 1.00 69.69 73 ARG A CA 1
ATOM 566 C C . ARG A 1 73 ? -2.603 0.237 10.008 1.00 69.69 73 ARG A C 1
ATOM 568 O O . ARG A 1 73 ? -1.659 0.655 9.340 1.00 69.69 73 ARG A O 1
ATOM 575 N N . MET A 1 74 ? -2.495 -0.845 10.780 1.00 70.25 74 MET A N 1
ATOM 576 C CA . MET A 1 74 ? -1.269 -1.644 10.836 1.00 70.25 74 MET A CA 1
ATOM 577 C C . MET A 1 74 ? -0.963 -2.314 9.493 1.00 70.25 74 MET A C 1
ATOM 579 O O . MET A 1 74 ? 0.203 -2.392 9.108 1.00 70.25 74 MET A O 1
ATOM 583 N N . ARG A 1 75 ? -1.991 -2.779 8.771 1.00 81.38 75 ARG A N 1
ATOM 584 C CA . ARG A 1 75 ? -1.841 -3.323 7.415 1.00 81.38 75 ARG A CA 1
ATOM 585 C C . ARG A 1 75 ? -1.358 -2.257 6.440 1.00 81.38 75 ARG A C 1
ATOM 587 O O . ARG A 1 75 ? -0.379 -2.507 5.749 1.00 81.38 75 ARG A O 1
ATOM 594 N N . ASP A 1 76 ? -1.959 -1.071 6.468 1.00 88.06 76 ASP A N 1
ATOM 595 C CA . ASP A 1 76 ? -1.573 0.058 5.617 1.00 88.06 76 ASP A CA 1
ATOM 596 C C . ASP A 1 76 ? -0.101 0.461 5.818 1.00 88.06 76 ASP A C 1
ATOM 598 O O . ASP A 1 76 ? 0.681 0.526 4.867 1.00 88.06 76 ASP A O 1
ATOM 602 N N . THR A 1 77 ? 0.318 0.622 7.078 1.00 91.06 77 THR A N 1
ATOM 603 C CA . THR A 1 77 ? 1.704 0.982 7.420 1.00 91.06 77 THR A CA 1
ATOM 604 C C . THR A 1 77 ? 2.692 -0.084 6.944 1.00 91.06 77 THR A C 1
ATOM 606 O O . THR A 1 77 ? 3.699 0.237 6.312 1.00 91.06 77 THR A O 1
ATOM 609 N N . ARG A 1 78 ? 2.396 -1.366 7.202 1.00 92.88 78 ARG A N 1
ATOM 610 C CA . ARG A 1 78 ? 3.244 -2.488 6.765 1.00 92.88 78 ARG A CA 1
ATOM 611 C C . ARG A 1 78 ? 3.301 -2.603 5.244 1.00 92.88 78 ARG A C 1
ATOM 613 O O . ARG A 1 78 ? 4.372 -2.870 4.702 1.00 92.88 78 ARG A O 1
ATOM 620 N N . ALA A 1 79 ? 2.180 -2.386 4.557 1.00 95.62 79 ALA A N 1
ATOM 621 C CA . ALA A 1 79 ? 2.118 -2.383 3.102 1.00 95.62 79 ALA A CA 1
ATOM 622 C C . ALA A 1 79 ? 3.009 -1.276 2.525 1.00 95.62 79 ALA A C 1
ATOM 624 O O . ALA A 1 79 ? 3.868 -1.563 1.695 1.00 95.62 79 ALA A O 1
ATOM 625 N N . ASN A 1 80 ? 2.899 -0.043 3.028 1.00 96.62 80 ASN A N 1
ATOM 626 C CA . ASN A 1 80 ? 3.729 1.080 2.581 1.00 96.62 80 ASN A CA 1
ATOM 627 C C . ASN A 1 80 ? 5.228 0.841 2.839 1.00 96.62 80 ASN A C 1
ATOM 629 O O . ASN A 1 80 ? 6.048 1.078 1.953 1.00 96.62 80 ASN A O 1
ATOM 633 N N . GLN A 1 81 ? 5.596 0.310 4.011 1.00 96.50 81 GLN A N 1
ATOM 634 C CA . GLN A 1 81 ? 6.986 -0.064 4.315 1.00 96.50 81 GLN A CA 1
ATOM 635 C C . GLN A 1 81 ? 7.510 -1.153 3.371 1.00 96.50 81 GLN A C 1
ATOM 637 O O . GLN A 1 81 ? 8.651 -1.081 2.909 1.00 96.50 81 GLN A O 1
ATOM 642 N N . THR A 1 82 ? 6.673 -2.143 3.055 1.00 96.94 82 THR A N 1
ATOM 643 C CA . THR A 1 82 ? 7.006 -3.223 2.118 1.00 96.94 82 THR A CA 1
ATOM 644 C C . THR A 1 82 ? 7.251 -2.651 0.725 1.00 96.94 82 THR A C 1
ATOM 646 O O . THR A 1 82 ? 8.307 -2.890 0.145 1.00 96.94 82 THR A O 1
ATOM 649 N N . ILE A 1 83 ? 6.327 -1.825 0.226 1.00 97.25 83 ILE A N 1
ATOM 650 C CA . ILE A 1 83 ? 6.439 -1.155 -1.077 1.00 97.25 83 ILE A CA 1
ATOM 651 C C . ILE A 1 83 ? 7.733 -0.348 -1.154 1.00 97.25 83 ILE A C 1
ATOM 653 O O . ILE A 1 83 ? 8.493 -0.505 -2.107 1.00 97.25 83 ILE A O 1
ATOM 657 N N . TRP A 1 84 ? 8.018 0.469 -0.136 1.00 97.25 84 TRP A N 1
ATOM 658 C CA . TRP A 1 84 ? 9.246 1.260 -0.080 1.00 97.25 84 TRP A CA 1
ATOM 659 C C . TRP A 1 84 ? 10.504 0.386 -0.112 1.00 97.25 84 TRP A C 1
ATOM 661 O O . TRP A 1 84 ? 11.424 0.650 -0.884 1.00 97.25 84 TRP A O 1
ATOM 671 N N . SER A 1 85 ? 10.533 -0.688 0.678 1.00 95.75 85 SER A N 1
ATOM 672 C CA . SER A 1 85 ? 11.691 -1.588 0.758 1.00 95.75 85 SER A CA 1
ATOM 673 C C . SER A 1 85 ? 11.977 -2.274 -0.578 1.00 95.75 85 SER A C 1
ATOM 675 O O . SER A 1 85 ? 13.127 -2.315 -1.017 1.00 95.75 85 SER A O 1
ATOM 677 N N . PHE A 1 86 ? 10.939 -2.768 -1.257 1.00 95.06 86 PHE A N 1
ATOM 678 C CA . PHE A 1 86 ? 11.081 -3.390 -2.573 1.00 95.06 86 PHE A CA 1
ATOM 679 C C . PHE A 1 86 ? 11.435 -2.368 -3.661 1.00 95.06 86 PHE A C 1
ATOM 681 O O . PHE A 1 86 ? 12.295 -2.651 -4.494 1.00 95.06 86 PHE A O 1
ATOM 688 N N . ALA A 1 87 ? 10.855 -1.165 -3.622 1.00 92.75 87 ALA A N 1
ATOM 689 C CA . ALA A 1 87 ? 11.214 -0.080 -4.532 1.00 92.75 87 ALA A CA 1
ATOM 690 C C . ALA A 1 87 ? 12.687 0.328 -4.374 1.00 92.75 87 ALA A C 1
ATOM 692 O O . ALA A 1 87 ? 13.397 0.449 -5.370 1.00 92.75 87 ALA A O 1
ATOM 693 N N . ALA A 1 88 ? 13.177 0.461 -3.138 1.00 93.50 88 ALA A N 1
ATOM 694 C CA . ALA A 1 88 ? 14.583 0.733 -2.846 1.00 93.50 88 ALA A CA 1
ATOM 695 C C . ALA A 1 88 ? 15.504 -0.416 -3.291 1.00 93.50 88 ALA A C 1
ATOM 697 O O . ALA A 1 88 ? 16.566 -0.170 -3.865 1.00 93.50 88 ALA A O 1
ATOM 698 N N . ALA A 1 89 ? 15.095 -1.672 -3.078 1.00 90.75 89 ALA A N 1
ATOM 699 C CA . ALA A 1 89 ? 15.839 -2.841 -3.542 1.00 90.75 89 ALA A CA 1
ATOM 700 C C . ALA A 1 89 ? 15.935 -2.880 -5.075 1.00 90.75 89 ALA A C 1
ATOM 702 O O . ALA A 1 89 ? 17.022 -3.076 -5.616 1.00 90.75 89 ALA A O 1
ATOM 703 N N . LYS A 1 90 ? 14.828 -2.626 -5.782 1.00 88.50 90 LYS A N 1
ATOM 704 C CA . LYS A 1 90 ? 14.802 -2.543 -7.247 1.00 88.50 90 LYS A CA 1
ATOM 705 C C . LYS A 1 90 ? 15.641 -1.380 -7.769 1.00 88.50 90 LYS A C 1
ATOM 707 O O . LYS A 1 90 ? 16.407 -1.563 -8.711 1.00 88.50 90 LYS A O 1
ATOM 712 N N . SER A 1 91 ? 15.544 -0.223 -7.120 1.00 88.12 91 SER A N 1
ATOM 713 C CA . SER A 1 91 ? 16.379 0.946 -7.388 1.00 88.12 91 SER A CA 1
ATOM 714 C C . SER A 1 91 ? 17.865 0.622 -7.323 1.00 88.12 91 SER A C 1
ATOM 716 O O . SER A 1 91 ? 18.616 0.943 -8.241 1.00 88.12 91 SER A O 1
ATOM 718 N N . LEU A 1 92 ? 18.287 -0.049 -6.251 1.00 87.50 92 LEU A N 1
ATOM 719 C CA . LEU A 1 92 ? 19.677 -0.437 -6.067 1.00 87.50 92 LEU A CA 1
ATOM 720 C C . LEU A 1 92 ? 20.108 -1.503 -7.078 1.00 87.50 92 LEU A C 1
ATOM 722 O O . LEU A 1 92 ? 21.181 -1.379 -7.656 1.00 87.50 92 LEU A O 1
ATOM 726 N N . ALA A 1 93 ? 19.278 -2.520 -7.322 1.00 83.94 93 ALA A N 1
ATOM 727 C CA . ALA A 1 93 ? 19.587 -3.588 -8.271 1.00 83.94 93 ALA A CA 1
ATOM 728 C C . ALA A 1 93 ? 19.855 -3.036 -9.681 1.00 83.94 93 ALA A C 1
ATOM 730 O O . ALA A 1 93 ? 20.851 -3.398 -10.301 1.00 83.94 93 ALA A O 1
ATOM 731 N N . VAL A 1 94 ? 19.011 -2.109 -10.147 1.00 80.06 94 VAL A N 1
ATOM 732 C CA . VAL A 1 94 ? 19.170 -1.460 -11.458 1.00 80.06 94 VAL A CA 1
ATOM 733 C C . VAL A 1 94 ? 20.366 -0.503 -11.482 1.00 80.06 94 VAL A C 1
ATOM 735 O O . VAL A 1 94 ? 21.047 -0.411 -12.498 1.00 80.06 94 VAL A O 1
ATOM 738 N N . ALA A 1 95 ? 20.663 0.182 -10.373 1.00 79.12 95 ALA A N 1
ATOM 739 C CA . ALA A 1 95 ? 21.836 1.051 -10.285 1.00 79.12 95 ALA A CA 1
ATOM 740 C C . ALA A 1 95 ? 23.164 0.266 -10.272 1.00 79.12 95 ALA A C 1
ATOM 742 O O . ALA A 1 95 ? 24.148 0.708 -10.859 1.00 79.12 95 ALA A O 1
ATOM 743 N N . LEU A 1 96 ? 23.215 -0.888 -9.603 1.00 77.06 96 LEU A N 1
ATOM 744 C CA . LEU A 1 96 ? 24.434 -1.698 -9.503 1.00 77.06 96 LEU A CA 1
ATOM 745 C C . LEU A 1 96 ? 24.706 -2.514 -10.768 1.00 77.06 96 LEU A C 1
ATOM 747 O O . LEU A 1 96 ? 25.865 -2.723 -11.119 1.00 77.06 96 LEU A O 1
ATOM 751 N N . ASN A 1 97 ? 23.657 -2.971 -11.451 1.00 68.38 97 ASN A N 1
ATOM 752 C CA . ASN A 1 97 ? 23.787 -3.711 -12.693 1.00 68.38 97 ASN A CA 1
ATOM 753 C C . ASN A 1 97 ? 22.762 -3.205 -13.722 1.00 68.38 97 ASN A C 1
ATOM 755 O O . ASN A 1 97 ? 21.623 -3.678 -13.726 1.00 68.38 97 ASN A O 1
ATOM 759 N N . PRO A 1 98 ? 23.155 -2.285 -14.624 1.00 59.12 98 PRO A N 1
ATOM 760 C CA . PRO A 1 98 ? 22.280 -1.742 -15.661 1.00 59.12 98 PRO A CA 1
ATOM 761 C C . PRO A 1 98 ? 21.997 -2.740 -16.798 1.00 59.12 98 PRO A C 1
ATOM 763 O O . PRO A 1 98 ? 21.561 -2.337 -17.878 1.00 59.12 98 PRO A O 1
ATOM 766 N N . VAL A 1 99 ? 22.237 -4.043 -16.600 1.00 56.09 99 VAL A N 1
ATOM 767 C CA . VAL A 1 99 ? 21.720 -5.063 -17.515 1.00 56.09 99 VAL A CA 1
ATOM 768 C C . VAL A 1 99 ? 20.194 -4.925 -17.540 1.00 56.09 99 VAL A C 1
ATOM 770 O O . VAL A 1 99 ? 19.574 -4.863 -16.475 1.00 56.09 99 VAL A O 1
ATOM 773 N N . PRO A 1 100 ? 19.556 -4.875 -18.724 1.00 55.47 100 PRO A N 1
ATOM 774 C CA . PRO A 1 100 ? 18.107 -4.910 -18.824 1.00 55.47 100 PRO A CA 1
ATOM 775 C C . PRO A 1 100 ? 17.683 -6.281 -18.307 1.00 55.47 100 PRO A C 1
ATOM 777 O O . PRO A 1 100 ? 17.760 -7.265 -19.039 1.00 55.47 100 PRO A O 1
ATOM 780 N N . VAL A 1 101 ? 17.343 -6.377 -17.017 1.00 46.59 101 VAL A N 1
ATOM 781 C CA . VAL A 1 101 ? 16.954 -7.633 -16.367 1.00 46.59 101 VAL A CA 1
ATOM 782 C C . VAL A 1 101 ? 15.579 -8.023 -16.900 1.00 46.59 101 VAL A C 1
ATOM 784 O O . VAL A 1 101 ? 14.550 -7.724 -16.304 1.00 46.59 101 VAL A O 1
ATOM 787 N N . ALA A 1 102 ? 15.634 -8.600 -18.096 1.00 44.12 102 ALA A N 1
ATOM 788 C CA . ALA A 1 102 ? 14.688 -9.413 -18.829 1.00 44.12 102 ALA A CA 1
ATOM 789 C C . ALA A 1 102 ? 13.199 -9.114 -18.596 1.00 44.12 102 ALA A C 1
ATOM 791 O O . ALA A 1 102 ? 12.597 -9.469 -17.584 1.00 44.12 102 ALA A O 1
ATOM 792 N N . ASP A 1 103 ? 12.625 -8.552 -19.658 1.00 44.62 103 ASP A N 1
ATOM 793 C CA . ASP A 1 103 ? 11.211 -8.431 -19.980 1.00 44.62 103 ASP A CA 1
ATOM 794 C C . ASP A 1 103 ? 10.364 -7.522 -19.086 1.00 44.62 103 ASP A C 1
ATOM 796 O O . ASP A 1 103 ? 9.585 -7.934 -18.222 1.00 44.62 103 ASP A O 1
ATOM 800 N N . LEU A 1 104 ? 10.366 -6.254 -19.513 1.00 49.41 104 LEU A N 1
ATOM 801 C CA . LEU A 1 104 ? 9.354 -5.212 -19.287 1.00 49.41 104 LEU A CA 1
ATOM 802 C C . LEU A 1 104 ? 7.894 -5.700 -19.466 1.00 49.41 104 LEU A C 1
ATOM 804 O O . LEU A 1 104 ? 6.950 -5.007 -19.102 1.00 49.41 104 LEU A O 1
ATOM 808 N N . VAL A 1 105 ? 7.691 -6.902 -20.009 1.00 45.16 105 VAL A N 1
ATOM 809 C CA . VAL A 1 105 ? 6.394 -7.477 -20.362 1.00 45.16 105 VAL A CA 1
ATOM 810 C C . VAL A 1 105 ? 5.700 -8.181 -19.186 1.00 45.16 105 VAL A C 1
ATOM 812 O O . VAL A 1 105 ? 4.506 -8.457 -19.280 1.00 45.16 105 VAL A O 1
ATOM 815 N N . GLY A 1 106 ? 6.359 -8.456 -18.049 1.00 50.62 106 GLY A N 1
ATOM 816 C CA . GLY A 1 106 ? 5.666 -9.150 -16.947 1.00 50.62 106 GLY A CA 1
ATOM 817 C C . GLY A 1 106 ? 6.187 -8.985 -15.522 1.00 50.62 106 GLY A C 1
ATOM 818 O O . GLY A 1 106 ? 5.913 -9.848 -14.690 1.00 50.62 106 GLY A O 1
ATOM 819 N N . GLY A 1 107 ? 6.878 -7.883 -15.231 1.00 63.47 107 GLY A N 1
ATOM 820 C CA . GLY A 1 107 ? 7.361 -7.561 -13.885 1.00 63.47 107 GLY A CA 1
ATOM 821 C C . GLY A 1 107 ? 8.632 -8.322 -13.509 1.00 63.47 107 GLY A C 1
ATOM 822 O O . GLY A 1 107 ? 8.805 -9.486 -13.875 1.00 63.47 107 GLY A O 1
ATOM 823 N N . SER A 1 108 ? 9.530 -7.660 -12.775 1.00 75.56 108 SER A N 1
ATOM 824 C CA . SER A 1 108 ? 10.733 -8.325 -12.270 1.00 75.56 108 SER A CA 1
ATOM 825 C C . SER A 1 108 ? 10.371 -9.288 -11.136 1.00 75.56 108 SER A C 1
ATOM 827 O O . SER A 1 108 ? 9.329 -9.146 -10.491 1.00 75.56 108 SER A O 1
ATOM 829 N N . ALA A 1 109 ? 11.249 -10.247 -10.830 1.00 85.75 109 ALA A N 1
ATOM 830 C CA . ALA A 1 109 ? 11.072 -11.118 -9.662 1.00 85.75 109 ALA A CA 1
ATOM 831 C C . ALA A 1 109 ? 10.896 -10.314 -8.356 1.00 85.75 109 ALA A C 1
ATOM 833 O O . ALA A 1 109 ? 10.173 -10.743 -7.457 1.00 85.75 109 ALA A O 1
ATOM 834 N N . VAL A 1 110 ? 11.499 -9.121 -8.284 1.00 88.00 110 VAL A N 1
ATOM 835 C CA . VAL A 1 110 ? 11.354 -8.172 -7.171 1.00 88.00 110 VAL A CA 1
ATOM 836 C C . VAL A 1 110 ? 9.918 -7.640 -7.087 1.00 88.00 110 VAL A C 1
ATOM 838 O O . VAL A 1 110 ? 9.318 -7.704 -6.016 1.00 88.00 110 VAL A O 1
ATOM 841 N N . ASP A 1 111 ? 9.327 -7.197 -8.204 1.00 89.69 111 ASP A N 1
ATOM 842 C CA . ASP A 1 111 ? 7.938 -6.707 -8.221 1.00 89.69 111 ASP A CA 1
ATOM 843 C C . ASP A 1 111 ? 6.935 -7.826 -7.915 1.00 89.69 111 ASP A C 1
ATOM 845 O O . ASP A 1 111 ? 5.969 -7.616 -7.184 1.00 89.69 111 ASP A O 1
ATOM 849 N N . ILE A 1 112 ? 7.159 -9.028 -8.457 1.00 93.06 112 ILE A N 1
ATOM 850 C CA . ILE A 1 112 ? 6.283 -10.180 -8.209 1.00 93.06 112 ILE A CA 1
ATOM 851 C C . ILE A 1 112 ? 6.321 -10.547 -6.724 1.00 93.06 112 ILE A C 1
ATOM 853 O O . ILE A 1 112 ? 5.269 -10.714 -6.106 1.00 93.06 112 ILE A O 1
ATOM 857 N N . SER A 1 113 ? 7.516 -10.599 -6.132 1.00 94.25 113 SER A N 1
ATOM 858 C CA . SER A 1 113 ? 7.690 -10.877 -4.702 1.00 94.25 113 SER A CA 1
ATOM 859 C C . SER A 1 113 ? 7.016 -9.817 -3.831 1.00 94.25 113 SER A C 1
ATOM 861 O O . SER A 1 113 ? 6.360 -10.159 -2.847 1.00 94.25 113 SER A O 1
ATOM 863 N N . MET A 1 114 ? 7.112 -8.540 -4.215 1.00 95.94 114 MET A N 1
ATOM 864 C CA . MET A 1 114 ? 6.415 -7.443 -3.542 1.00 95.94 114 MET A CA 1
ATOM 865 C C . MET A 1 114 ? 4.898 -7.652 -3.564 1.00 95.94 114 MET A C 1
ATOM 867 O O . MET A 1 114 ? 4.259 -7.592 -2.518 1.00 95.94 114 MET A O 1
ATOM 871 N N . VAL A 1 115 ? 4.315 -7.937 -4.732 1.00 96.06 115 VAL A N 1
ATOM 872 C CA . VAL A 1 115 ? 2.863 -8.131 -4.885 1.00 96.06 115 VAL A CA 1
ATOM 873 C C . VAL A 1 115 ? 2.370 -9.354 -4.112 1.00 96.06 115 VAL A C 1
ATOM 875 O O . VAL A 1 115 ? 1.337 -9.281 -3.449 1.00 96.06 115 VAL A O 1
ATOM 878 N N . VAL A 1 116 ? 3.118 -10.460 -4.137 1.00 96.44 116 VAL A N 1
ATOM 879 C CA . VAL A 1 116 ? 2.811 -11.647 -3.326 1.00 96.44 116 VAL A CA 1
ATOM 880 C C . VAL A 1 116 ? 2.875 -11.308 -1.834 1.00 96.44 116 VAL A C 1
ATOM 882 O O . VAL A 1 116 ? 1.972 -11.669 -1.086 1.00 96.44 116 VAL A O 1
ATOM 885 N N . THR A 1 117 ? 3.894 -10.571 -1.388 1.00 96.00 117 THR A N 1
ATOM 886 C CA . THR A 1 117 ? 4.030 -10.153 0.021 1.00 96.00 117 THR A CA 1
ATOM 887 C C . THR A 1 117 ? 2.880 -9.240 0.448 1.00 96.00 117 THR A C 1
ATOM 889 O O . THR A 1 117 ? 2.320 -9.416 1.529 1.00 96.00 117 THR A O 1
ATOM 892 N N . LEU A 1 118 ? 2.474 -8.303 -0.413 1.00 96.19 118 LEU A N 1
ATOM 893 C CA . LEU A 1 118 ? 1.321 -7.438 -0.168 1.00 96.19 118 LEU A CA 1
ATOM 894 C C . LEU A 1 118 ? 0.037 -8.252 -0.006 1.00 96.19 118 LEU A C 1
ATOM 896 O O . LEU A 1 118 ? -0.683 -8.038 0.965 1.00 96.19 118 LEU A O 1
ATOM 900 N N . ALA A 1 119 ? -0.220 -9.230 -0.876 1.00 94.81 119 ALA A N 1
ATOM 901 C CA . ALA A 1 119 ? -1.393 -10.092 -0.747 1.00 94.81 119 ALA A CA 1
ATOM 902 C C . ALA A 1 119 ? -1.458 -10.776 0.632 1.00 94.81 119 ALA A C 1
ATOM 904 O O . ALA A 1 119 ? -2.495 -10.728 1.294 1.00 94.81 119 ALA A O 1
ATOM 905 N N . HIS A 1 120 ? -0.328 -11.291 1.132 1.00 93.50 120 HIS A N 1
ATOM 906 C CA . HIS A 1 120 ? -0.251 -11.887 2.470 1.00 93.50 120 HIS A CA 1
ATOM 907 C C . HIS A 1 120 ? -0.542 -10.878 3.596 1.00 93.50 120 HIS A C 1
ATOM 909 O O . HIS A 1 120 ? -1.205 -11.231 4.572 1.00 93.50 120 HIS A O 1
ATOM 915 N N . ILE A 1 121 ? -0.119 -9.612 3.470 1.00 92.75 121 ILE A N 1
ATOM 916 C CA . ILE A 1 121 ? -0.450 -8.550 4.446 1.00 92.75 121 ILE A CA 1
ATOM 917 C C . ILE A 1 121 ? -1.972 -8.341 4.536 1.00 92.75 121 ILE A C 1
ATOM 919 O O . ILE A 1 121 ? -2.520 -8.156 5.633 1.00 92.75 121 ILE A O 1
ATOM 923 N N . TYR A 1 122 ? -2.662 -8.427 3.399 1.00 90.25 122 TYR A N 1
ATOM 924 C CA . TYR A 1 122 ? -4.120 -8.325 3.316 1.00 90.25 122 TYR A CA 1
ATOM 925 C C . TYR A 1 122 ? -4.854 -9.646 3.608 1.00 90.25 122 TYR A C 1
ATOM 927 O O . TYR A 1 122 ? -6.073 -9.636 3.756 1.00 90.25 122 TYR A O 1
ATOM 935 N N . GLY A 1 123 ? -4.132 -10.752 3.822 1.00 89.62 123 GLY A N 1
ATOM 936 C CA . GLY A 1 123 ? -4.706 -12.066 4.132 1.00 89.62 123 GLY A CA 1
ATOM 937 C C . GLY A 1 123 ? -5.252 -12.804 2.908 1.00 89.62 123 GLY A C 1
ATOM 938 O O . GLY A 1 123 ? -6.212 -13.556 3.038 1.00 89.62 123 GLY A O 1
ATOM 939 N N . LEU A 1 124 ? -4.675 -12.551 1.733 1.00 89.94 124 LEU A N 1
ATOM 940 C CA . LEU A 1 124 ? -5.068 -13.133 0.454 1.00 89.94 124 LEU A CA 1
ATOM 941 C C . LEU A 1 124 ? -3.983 -14.082 -0.059 1.00 89.94 124 LEU A C 1
ATOM 943 O O . LEU A 1 124 ? -2.801 -13.731 -0.076 1.00 89.94 124 LEU A O 1
ATOM 947 N N . ASP A 1 125 ? -4.398 -15.245 -0.558 1.00 90.06 125 ASP A N 1
ATOM 948 C CA . ASP A 1 125 ? -3.495 -16.187 -1.215 1.00 90.06 125 ASP A CA 1
ATOM 949 C C . ASP A 1 125 ? -3.185 -15.730 -2.642 1.00 90.06 125 ASP A C 1
ATOM 951 O O . ASP A 1 125 ? -4.071 -15.583 -3.494 1.00 90.06 125 ASP A O 1
ATOM 955 N N . MET A 1 126 ? -1.900 -15.534 -2.929 1.00 92.62 126 MET A N 1
ATOM 956 C CA . MET A 1 126 ? -1.434 -15.051 -4.224 1.00 92.62 126 MET A CA 1
ATOM 957 C C . MET A 1 126 ? -0.307 -15.922 -4.765 1.00 92.62 126 MET A C 1
ATOM 959 O O . MET A 1 126 ? 0.743 -16.072 -4.144 1.00 92.62 126 MET A O 1
ATOM 963 N N . THR A 1 127 ? -0.502 -16.457 -5.970 1.00 94.56 127 THR A N 1
ATOM 964 C CA . THR A 1 127 ? 0.549 -17.173 -6.699 1.00 94.56 127 THR A CA 1
ATOM 965 C C . THR A 1 127 ? 1.380 -16.201 -7.530 1.00 94.56 127 THR A C 1
ATOM 967 O O . THR A 1 127 ? 0.902 -15.144 -7.945 1.00 94.56 127 THR A O 1
ATOM 970 N N . TRP A 1 128 ? 2.613 -16.590 -7.858 1.00 92.75 128 TRP A N 1
ATOM 971 C CA . TRP A 1 128 ? 3.493 -15.807 -8.732 1.00 92.75 128 TRP A CA 1
ATOM 972 C C . TRP A 1 128 ? 2.857 -15.494 -10.095 1.00 92.75 128 TRP A C 1
ATOM 974 O O . TRP A 1 128 ? 2.976 -14.376 -10.592 1.00 92.75 128 TRP A O 1
ATOM 984 N N . ALA A 1 129 ? 2.132 -16.452 -10.683 1.00 91.75 129 ALA A N 1
ATOM 985 C CA . ALA A 1 129 ? 1.454 -16.267 -11.967 1.00 91.75 129 ALA A CA 1
ATOM 986 C C . ALA A 1 129 ? 0.335 -15.211 -11.891 1.00 91.75 129 ALA A C 1
ATOM 988 O O . ALA A 1 129 ? 0.246 -14.341 -12.758 1.00 91.75 129 ALA A O 1
ATOM 989 N N . LYS A 1 130 ? -0.487 -15.242 -10.831 1.00 93.31 130 LYS A N 1
ATOM 990 C CA . LYS A 1 130 ? -1.540 -14.239 -10.607 1.00 93.31 130 LYS A CA 1
ATOM 991 C C . LYS A 1 130 ? -0.947 -12.856 -10.319 1.00 93.31 130 LYS A C 1
ATOM 993 O O . LYS A 1 130 ? -1.410 -11.870 -10.885 1.00 93.31 130 LYS A O 1
ATOM 998 N N . ALA A 1 131 ? 0.120 -12.791 -9.521 1.00 93.94 131 ALA A N 1
ATOM 999 C CA . ALA A 1 131 ? 0.842 -11.551 -9.244 1.00 93.94 131 ALA A CA 1
ATOM 1000 C C . ALA A 1 131 ? 1.417 -10.923 -10.526 1.00 93.94 131 ALA A C 1
ATOM 1002 O O . ALA A 1 131 ? 1.233 -9.731 -10.763 1.00 93.94 131 ALA A O 1
ATOM 1003 N N . ARG A 1 132 ? 2.028 -11.728 -11.405 1.00 91.81 132 ARG A N 1
ATOM 1004 C CA . ARG A 1 132 ? 2.474 -11.289 -12.738 1.00 91.81 132 ARG A CA 1
ATOM 1005 C C . ARG A 1 132 ? 1.321 -10.736 -13.577 1.00 91.81 132 ARG A C 1
ATOM 1007 O O . ARG A 1 132 ? 1.468 -9.674 -14.178 1.00 91.81 132 ARG A O 1
ATOM 1014 N N . GLY A 1 133 ? 0.172 -11.412 -13.590 1.00 91.81 133 GLY A N 1
ATOM 1015 C CA . GLY A 1 133 ? -1.028 -10.932 -14.283 1.00 91.81 133 GLY A CA 1
ATOM 1016 C C . GLY A 1 133 ? -1.517 -9.577 -13.760 1.00 91.81 133 GLY A C 1
ATOM 1017 O O . GLY A 1 133 ? -1.818 -8.680 -14.551 1.00 91.81 133 GLY A O 1
ATOM 1018 N N . LEU A 1 134 ? -1.517 -9.385 -12.437 1.00 93.06 134 LEU A N 1
ATOM 1019 C CA . LEU A 1 134 ? -1.859 -8.105 -11.816 1.00 93.06 134 LEU A CA 1
ATOM 1020 C C . LEU A 1 134 ? -0.879 -7.001 -12.238 1.00 93.06 134 LEU A C 1
ATOM 1022 O O . LEU A 1 134 ? -1.320 -5.949 -12.696 1.00 93.06 134 LEU A O 1
ATOM 1026 N N . ILE A 1 135 ? 0.431 -7.253 -12.179 1.00 91.12 135 ILE A N 1
ATOM 1027 C CA . ILE A 1 135 ? 1.461 -6.292 -12.613 1.00 91.12 135 ILE A CA 1
ATOM 1028 C C . ILE A 1 135 ? 1.269 -5.898 -14.081 1.00 91.12 135 ILE A C 1
ATOM 1030 O O . ILE A 1 135 ? 1.324 -4.717 -14.415 1.00 91.12 135 ILE A O 1
ATOM 1034 N N . GLN A 1 136 ? 0.984 -6.860 -14.962 1.00 88.50 136 GLN A N 1
ATOM 1035 C CA . GLN A 1 136 ? 0.684 -6.580 -16.368 1.00 88.50 136 GLN A CA 1
ATOM 1036 C C . GLN A 1 136 ? -0.572 -5.722 -16.532 1.00 88.50 136 GLN A C 1
ATOM 1038 O O . GLN A 1 136 ? -0.590 -4.818 -17.366 1.00 88.50 136 GLN A O 1
ATOM 1043 N N . SER A 1 137 ? -1.621 -5.983 -15.746 1.00 89.88 137 SER A N 1
ATOM 1044 C CA . SER A 1 137 ? -2.841 -5.172 -15.774 1.00 89.88 137 SER A CA 1
ATOM 1045 C C . SER A 1 137 ? -2.580 -3.734 -15.315 1.00 89.88 137 SER A C 1
ATOM 1047 O O . SER A 1 137 ? -3.035 -2.801 -15.973 1.00 89.88 137 SER A O 1
ATOM 1049 N N . ILE A 1 138 ? -1.762 -3.552 -14.271 1.00 90.19 138 ILE A N 1
ATOM 1050 C CA . ILE A 1 138 ? -1.325 -2.245 -13.773 1.00 90.19 138 ILE A CA 1
ATOM 1051 C C . ILE A 1 138 ? -0.488 -1.527 -14.831 1.00 90.19 138 ILE A C 1
ATOM 1053 O O . ILE A 1 138 ? -0.747 -0.366 -15.120 1.00 90.19 138 ILE A O 1
ATOM 1057 N N . GLY A 1 139 ? 0.470 -2.212 -15.460 1.00 85.44 139 GLY A N 1
ATOM 1058 C CA . GLY A 1 139 ? 1.298 -1.638 -16.523 1.00 85.44 139 GLY A CA 1
ATOM 1059 C C . GLY A 1 139 ? 0.482 -1.201 -17.743 1.00 85.44 139 GLY A C 1
ATOM 1060 O O . GLY A 1 139 ? 0.713 -0.129 -18.296 1.00 85.44 139 GLY A O 1
ATOM 1061 N N . LYS A 1 140 ? -0.532 -1.984 -18.136 1.00 86.25 140 LYS A N 1
ATOM 1062 C CA . LYS A 1 140 ? -1.490 -1.591 -19.185 1.00 86.25 140 LYS A CA 1
ATOM 1063 C C . LYS A 1 140 ? -2.333 -0.386 -18.757 1.00 86.25 140 LYS A C 1
ATOM 1065 O O . LYS A 1 140 ? -2.550 0.521 -19.556 1.00 86.25 140 LYS A O 1
ATOM 1070 N N . ALA A 1 141 ? -2.793 -0.371 -17.507 1.00 85.19 141 ALA A N 1
ATOM 1071 C CA . ALA A 1 141 ? -3.638 0.673 -16.935 1.00 85.19 141 ALA A CA 1
ATOM 1072 C C . ALA A 1 141 ? -2.908 2.010 -16.746 1.00 85.19 141 ALA A C 1
ATOM 1074 O O . ALA A 1 141 ? -3.479 3.054 -17.048 1.00 85.19 141 ALA A O 1
ATOM 1075 N N . ALA A 1 142 ? -1.636 1.979 -16.345 1.00 80.31 142 ALA A N 1
ATOM 1076 C CA . ALA A 1 142 ? -0.747 3.142 -16.328 1.00 80.31 142 ALA A CA 1
ATOM 1077 C C . ALA A 1 142 ? -0.575 3.764 -17.724 1.00 80.31 142 ALA A C 1
ATOM 1079 O O . ALA A 1 142 ? -0.106 4.891 -17.857 1.00 80.31 142 ALA A O 1
ATOM 1080 N N . GLY A 1 143 ? -0.950 3.020 -18.771 1.00 71.31 143 GLY A N 1
ATOM 1081 C CA . GLY A 1 143 ? -0.430 3.211 -20.106 1.00 71.31 143 GLY A CA 1
ATOM 1082 C C . GLY A 1 143 ? 1.017 2.734 -20.117 1.00 71.31 143 GLY A C 1
ATOM 1083 O O . GLY A 1 143 ? 1.808 3.062 -19.238 1.00 71.31 143 GLY A O 1
ATOM 1084 N N . TRP A 1 144 ? 1.408 2.002 -21.152 1.00 56.69 144 TRP A N 1
ATOM 1085 C CA . TRP A 1 144 ? 2.788 1.558 -21.406 1.00 56.69 144 TRP A CA 1
ATOM 1086 C C . TRP A 1 144 ? 3.802 2.732 -21.571 1.00 56.69 144 TRP A C 1
ATOM 1088 O O . TRP A 1 144 ? 4.912 2.555 -22.060 1.00 56.69 144 TRP A O 1
ATOM 1098 N N . MET A 1 145 ? 3.415 3.950 -21.175 1.00 51.22 145 MET A N 1
ATOM 1099 C CA . MET A 1 145 ? 3.965 5.264 -21.486 1.00 51.22 145 MET A CA 1
ATOM 1100 C C . MET A 1 145 ? 4.778 5.877 -20.333 1.00 51.22 145 MET A C 1
ATOM 1102 O O . MET A 1 145 ? 5.177 7.024 -20.421 1.00 51.22 145 MET A O 1
ATOM 1106 N N . LEU A 1 146 ? 5.122 5.130 -19.279 1.00 51.78 146 LEU A N 1
ATOM 1107 C CA . LEU A 1 146 ? 6.342 5.466 -18.522 1.00 51.78 146 LEU A CA 1
ATOM 1108 C C . LEU A 1 146 ? 7.606 5.042 -19.296 1.00 51.78 146 LEU A C 1
ATOM 1110 O O . LEU A 1 146 ? 8.687 5.562 -19.039 1.00 51.78 146 LEU A O 1
ATOM 1114 N N . ALA A 1 147 ? 7.475 4.140 -20.278 1.00 51.19 147 ALA A N 1
ATOM 1115 C CA . ALA A 1 147 ? 8.585 3.704 -21.121 1.00 51.19 147 ALA A CA 1
ATOM 1116 C C . ALA A 1 147 ? 8.852 4.661 -22.298 1.00 51.19 147 ALA A C 1
ATOM 1118 O O . ALA A 1 147 ? 10.007 4.927 -22.611 1.00 51.19 147 ALA A O 1
ATOM 1119 N N . THR A 1 148 ? 7.817 5.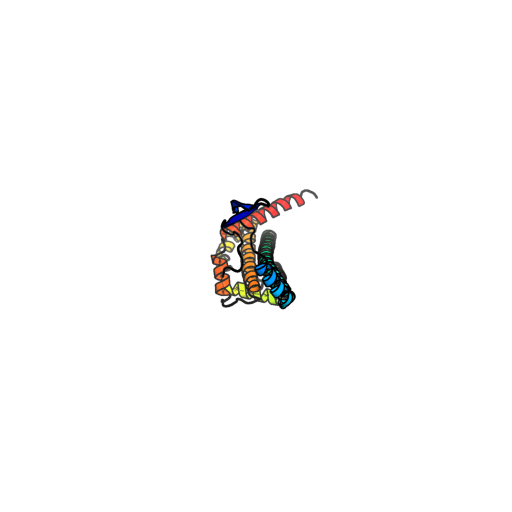210 -22.944 1.00 43.44 148 THR A N 1
ATOM 1120 C CA . THR A 1 148 ? 7.983 5.988 -24.189 1.00 43.44 148 THR A CA 1
ATOM 1121 C C . THR A 1 148 ? 8.585 7.378 -23.969 1.00 43.44 148 THR A C 1
ATOM 1123 O O . THR A 1 148 ? 9.383 7.821 -24.787 1.00 43.44 148 THR A O 1
ATOM 1126 N N . GLU A 1 149 ? 8.271 8.045 -22.857 1.00 45.56 149 GLU A N 1
ATOM 1127 C CA . GLU A 1 149 ? 8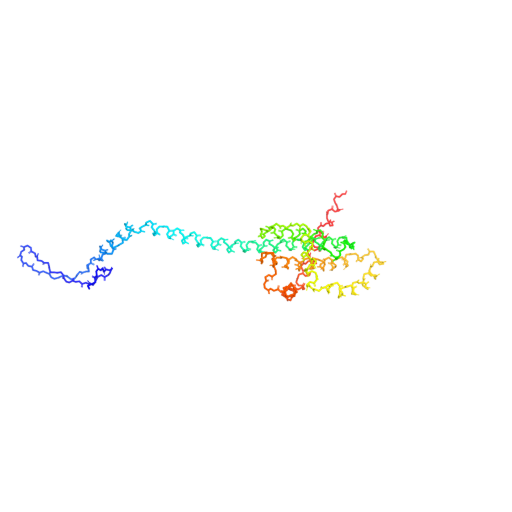.783 9.398 -22.580 1.00 45.56 149 GLU A CA 1
ATOM 1128 C C . GLU A 1 149 ? 10.232 9.391 -22.047 1.00 45.56 149 GLU A C 1
ATOM 1130 O O . GLU A 1 149 ? 10.968 10.362 -22.202 1.00 45.56 149 GLU A O 1
ATOM 1135 N N . TYR A 1 150 ? 10.690 8.254 -21.505 1.00 46.72 150 TYR A N 1
ATOM 1136 C CA . TYR A 1 150 ? 12.058 8.079 -20.999 1.00 46.72 150 TYR A CA 1
ATOM 1137 C C . TYR A 1 150 ? 12.983 7.288 -21.937 1.00 46.72 150 TYR A C 1
ATOM 1139 O O . TYR A 1 150 ? 14.201 7.453 -21.855 1.00 46.72 150 TYR A O 1
ATOM 1147 N N . ALA A 1 151 ? 12.455 6.480 -22.866 1.00 47.31 151 ALA A N 1
ATOM 1148 C CA . ALA A 1 151 ? 13.278 5.761 -23.842 1.00 47.31 151 ALA A CA 1
ATOM 1149 C C . ALA A 1 151 ? 14.058 6.715 -24.765 1.00 47.31 151 ALA A C 1
ATOM 1151 O O . ALA A 1 151 ? 15.207 6.441 -25.108 1.00 47.31 151 ALA A O 1
ATOM 1152 N N . THR A 1 152 ? 13.476 7.860 -25.128 1.00 42.53 152 THR A N 1
ATOM 1153 C CA . THR A 1 152 ? 14.092 8.816 -26.062 1.00 42.53 152 THR A CA 1
ATOM 1154 C C . THR A 1 152 ? 15.109 9.750 -25.394 1.00 42.53 152 THR A C 1
ATOM 1156 O O . THR A 1 152 ? 16.116 10.092 -26.017 1.00 42.53 152 THR A O 1
ATOM 1159 N N . HIS A 1 153 ? 14.930 10.103 -24.115 1.00 47.00 153 HIS A N 1
ATOM 1160 C CA . HIS A 1 153 ? 15.866 10.977 -23.391 1.00 47.00 153 HIS A CA 1
ATOM 1161 C C . HIS A 1 153 ? 17.039 10.244 -22.725 1.00 47.00 153 HIS A C 1
ATOM 1163 O O . HIS A 1 153 ? 18.104 10.835 -22.551 1.00 47.00 153 HIS A O 1
ATOM 1169 N N . VAL A 1 154 ? 16.898 8.956 -22.394 1.00 49.94 154 VAL A N 1
ATOM 1170 C CA . VAL A 1 154 ? 17.995 8.172 -21.797 1.00 49.94 154 VAL A CA 1
ATOM 1171 C C . VAL A 1 154 ? 18.933 7.605 -22.869 1.00 49.94 154 VAL A C 1
ATOM 1173 O O . VAL A 1 154 ? 20.143 7.549 -22.649 1.00 49.94 154 VAL A O 1
ATOM 1176 N N . ALA A 1 155 ? 18.424 7.269 -24.060 1.00 47.34 155 ALA A N 1
ATOM 1177 C CA . ALA A 1 155 ? 19.234 6.686 -25.132 1.00 47.34 155 ALA A CA 1
ATOM 1178 C C . ALA A 1 155 ? 20.317 7.640 -25.683 1.00 47.34 155 ALA A C 1
ATOM 1180 O O . ALA A 1 155 ? 21.428 7.198 -25.974 1.00 47.34 155 ALA A O 1
ATOM 1181 N N . SER A 1 156 ? 20.047 8.949 -25.778 1.00 46.19 156 SER A N 1
ATOM 1182 C CA . SER A 1 156 ? 21.017 9.918 -26.324 1.00 46.19 156 SER A CA 1
ATOM 1183 C C . SER A 1 156 ? 22.090 10.364 -25.315 1.00 46.19 156 SER A C 1
ATOM 1185 O O . SER A 1 156 ? 23.201 10.716 -25.719 1.00 46.19 156 SER A O 1
ATOM 1187 N N . GLY A 1 157 ? 21.800 10.297 -24.009 1.00 50.66 157 GLY A N 1
ATOM 1188 C CA . GLY A 1 157 ? 22.768 10.566 -22.936 1.00 50.66 157 GLY A CA 1
ATOM 1189 C C . GLY A 1 157 ? 23.653 9.360 -22.598 1.00 50.66 157 GLY A C 1
ATOM 1190 O O . GLY A 1 157 ? 24.852 9.518 -22.366 1.00 50.66 157 GLY A O 1
ATOM 1191 N N . ALA A 1 158 ? 23.091 8.146 -22.637 1.00 49.97 158 ALA A N 1
ATOM 1192 C CA . ALA A 1 158 ? 23.802 6.904 -22.328 1.00 49.97 158 ALA A CA 1
ATOM 1193 C C . ALA A 1 158 ? 24.918 6.585 -23.338 1.00 49.97 158 ALA A C 1
ATOM 1195 O O . ALA A 1 158 ? 26.010 6.181 -22.941 1.00 49.97 158 ALA A O 1
ATOM 1196 N N . PHE A 1 159 ? 24.693 6.845 -24.631 1.00 48.47 159 PHE A N 1
ATOM 1197 C CA . PHE A 1 159 ? 25.696 6.582 -25.670 1.00 48.47 159 PHE A CA 1
ATOM 1198 C C . PHE A 1 159 ? 26.926 7.503 -25.564 1.00 48.47 159 PHE A C 1
ATOM 1200 O O . PHE A 1 159 ? 28.026 7.118 -25.948 1.00 48.47 159 PHE A O 1
ATOM 1207 N N . LYS A 1 160 ? 26.762 8.711 -25.003 1.00 47.16 160 LYS A N 1
ATOM 1208 C CA . LYS A 1 160 ? 27.854 9.683 -24.812 1.00 47.16 160 LYS A CA 1
ATOM 1209 C C . LYS A 1 160 ? 28.652 9.475 -23.520 1.00 47.16 160 LYS A C 1
ATOM 1211 O O . LYS A 1 160 ? 29.787 9.928 -23.449 1.00 47.16 160 LYS A O 1
ATOM 1216 N N . ALA A 1 161 ? 28.085 8.805 -22.515 1.00 48.50 161 ALA A N 1
ATOM 1217 C CA . ALA A 1 161 ? 28.748 8.553 -21.230 1.00 48.50 161 ALA A CA 1
ATOM 1218 C C . ALA A 1 161 ? 29.457 7.186 -21.162 1.00 48.50 161 ALA A C 1
ATOM 1220 O O . ALA A 1 161 ? 30.398 7.017 -20.384 1.00 48.50 161 ALA A O 1
ATOM 1221 N N . ALA A 1 162 ? 29.034 6.222 -21.986 1.00 48.38 162 ALA A N 1
ATOM 1222 C CA . ALA A 1 162 ? 29.624 4.885 -22.056 1.00 48.38 162 ALA A CA 1
ATOM 1223 C C . ALA A 1 162 ? 31.045 4.862 -22.656 1.00 48.38 162 ALA A C 1
ATOM 1225 O O . ALA A 1 162 ? 31.798 3.926 -22.408 1.00 48.38 162 ALA A O 1
ATOM 1226 N N . THR A 1 163 ? 31.449 5.894 -23.401 1.00 52.31 163 THR A N 1
ATOM 1227 C CA . THR A 1 163 ? 32.762 5.953 -24.064 1.00 52.31 163 THR A CA 1
ATOM 1228 C C . THR A 1 163 ? 33.920 6.367 -23.151 1.00 52.31 163 THR A C 1
ATOM 1230 O O . THR A 1 163 ? 35.064 6.316 -23.592 1.00 52.31 163 THR A O 1
ATOM 1233 N N . LEU A 1 164 ? 33.671 6.758 -21.892 1.00 51.25 164 LEU A N 1
ATOM 1234 C CA . LEU A 1 164 ? 34.704 7.360 -21.033 1.00 51.25 164 LEU A CA 1
ATOM 1235 C C . LEU A 1 164 ? 34.900 6.714 -19.653 1.00 51.25 164 LEU A C 1
ATOM 1237 O O . LEU A 1 164 ? 35.529 7.338 -18.811 1.00 51.25 164 LEU A O 1
ATOM 1241 N N . GLY A 1 165 ? 34.413 5.495 -19.385 1.00 47.91 165 GLY A N 1
ATOM 1242 C CA . GLY A 1 165 ? 34.799 4.670 -18.212 1.00 47.91 165 GLY A CA 1
ATOM 1243 C C . GLY A 1 165 ? 34.430 5.191 -16.805 1.00 47.91 165 GLY A C 1
ATOM 1244 O O . GLY A 1 165 ? 34.334 4.406 -15.869 1.00 47.91 165 GLY A O 1
ATOM 1245 N N . TRP A 1 166 ? 34.149 6.486 -16.656 1.00 49.84 166 TRP A N 1
ATOM 1246 C CA . TRP A 1 166 ? 33.792 7.183 -15.415 1.00 49.84 166 TRP A CA 1
ATOM 1247 C C . TRP A 1 166 ? 32.283 7.502 -15.323 1.00 49.84 166 TRP A C 1
ATOM 1249 O O . TRP A 1 166 ? 31.809 8.027 -14.317 1.00 49.84 166 TRP A O 1
ATOM 1259 N N . GLY A 1 167 ? 31.506 7.184 -16.367 1.00 48.81 167 GLY A N 1
ATOM 1260 C CA . GLY A 1 167 ? 30.086 7.544 -16.511 1.00 48.81 167 GLY A CA 1
ATOM 1261 C C . GLY A 1 167 ? 29.076 6.613 -15.824 1.00 48.81 167 GLY A C 1
ATOM 1262 O O . GLY A 1 167 ? 27.878 6.918 -15.809 1.00 48.81 167 GLY A O 1
ATOM 1263 N N . THR A 1 168 ? 29.521 5.496 -15.242 1.00 52.78 168 THR A N 1
ATOM 1264 C CA . THR A 1 168 ? 28.638 4.458 -14.679 1.00 52.78 168 THR A CA 1
ATOM 1265 C C . THR A 1 168 ? 27.863 4.973 -13.468 1.00 52.78 168 THR A C 1
ATOM 1267 O O . THR A 1 168 ? 26.652 4.808 -13.403 1.00 52.78 168 THR A O 1
ATOM 1270 N N . ALA A 1 169 ? 28.513 5.699 -12.551 1.00 55.34 169 ALA A N 1
ATOM 1271 C CA . ALA A 1 169 ? 27.840 6.257 -11.373 1.00 55.34 169 ALA A CA 1
ATOM 1272 C C . ALA A 1 169 ? 26.857 7.394 -11.721 1.00 55.34 169 ALA A C 1
ATOM 1274 O O . ALA A 1 169 ? 25.819 7.534 -11.073 1.00 55.34 169 ALA A O 1
ATOM 1275 N N . LEU A 1 170 ? 27.163 8.187 -12.758 1.00 62.47 170 LEU A N 1
ATOM 1276 C CA . LEU A 1 170 ? 26.365 9.353 -13.152 1.00 62.47 170 LEU A CA 1
ATOM 1277 C C . LEU A 1 170 ? 25.011 8.955 -13.767 1.00 62.47 170 LEU A C 1
ATOM 1279 O O . LEU A 1 170 ? 24.031 9.686 -13.648 1.00 62.47 170 LEU A O 1
ATOM 1283 N N . THR A 1 171 ? 24.951 7.787 -14.412 1.00 64.75 171 THR A N 1
ATOM 1284 C CA . THR A 1 171 ? 23.753 7.290 -15.110 1.00 64.75 171 THR A CA 1
ATOM 1285 C C . THR A 1 171 ? 23.007 6.206 -14.327 1.00 64.75 171 THR A C 1
ATOM 1287 O O . THR A 1 171 ? 21.779 6.155 -14.396 1.00 64.75 171 THR A O 1
ATOM 1290 N N . ALA A 1 172 ? 23.708 5.424 -13.500 1.00 73.75 172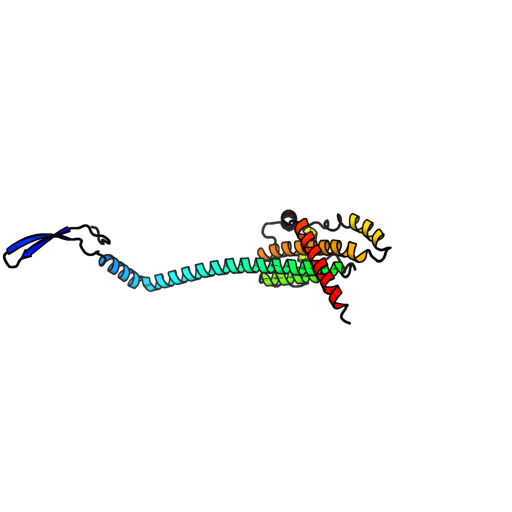 ALA A N 1
ATOM 1291 C CA . ALA A 1 172 ? 23.127 4.373 -12.665 1.00 73.75 172 ALA A CA 1
ATOM 1292 C C . ALA A 1 172 ? 22.114 4.886 -11.632 1.00 73.75 172 ALA A C 1
ATOM 1294 O O . ALA A 1 172 ? 21.035 4.314 -11.486 1.00 73.75 172 ALA A O 1
ATOM 1295 N N . VAL A 1 173 ? 22.433 5.969 -10.911 1.00 81.56 173 VAL A N 1
ATOM 1296 C CA . VAL A 1 173 ? 21.575 6.470 -9.820 1.00 81.56 173 VAL A CA 1
ATOM 1297 C C . VAL A 1 173 ? 20.225 6.989 -10.344 1.00 81.56 173 VAL A C 1
ATOM 1299 O O . VAL A 1 173 ? 19.190 6.567 -9.820 1.00 81.56 173 VAL A O 1
ATOM 1302 N N . PRO A 1 174 ? 20.170 7.848 -11.386 1.00 80.62 174 PRO A N 1
ATOM 1303 C CA . PRO A 1 174 ? 18.894 8.271 -11.960 1.00 80.62 174 PRO A CA 1
ATOM 1304 C C . PRO A 1 174 ? 18.083 7.118 -12.567 1.00 80.62 174 PRO A C 1
ATOM 1306 O O . PRO A 1 174 ? 16.864 7.094 -12.399 1.00 80.62 174 PRO A O 1
ATOM 1309 N N . GLN A 1 175 ? 18.737 6.162 -13.239 1.00 75.94 175 GLN A N 1
ATOM 1310 C CA . GLN A 1 175 ? 18.065 4.997 -13.829 1.00 75.94 175 GLN A CA 1
ATOM 1311 C C . GLN A 1 175 ? 17.493 4.063 -12.757 1.00 75.94 175 GLN A C 1
ATOM 1313 O O . GLN A 1 175 ? 16.338 3.648 -12.858 1.00 75.94 175 GLN A O 1
ATOM 1318 N N . GLY A 1 176 ? 18.259 3.798 -11.697 1.00 82.44 176 GLY A N 1
ATOM 1319 C CA . GLY A 1 176 ? 17.799 3.047 -10.535 1.00 82.44 176 GLY A CA 1
ATOM 1320 C C . GLY A 1 176 ? 16.581 3.701 -9.894 1.00 82.44 176 GLY A C 1
ATOM 1321 O O . GLY A 1 176 ? 15.539 3.064 -9.758 1.00 82.44 176 GLY A O 1
ATOM 1322 N N . ALA A 1 177 ? 16.655 5.002 -9.601 1.00 86.75 177 ALA A N 1
ATOM 1323 C CA . ALA A 1 177 ? 15.544 5.727 -8.991 1.00 86.75 177 ALA A CA 1
ATOM 1324 C C . ALA A 1 177 ? 14.271 5.698 -9.855 1.00 86.75 177 ALA A C 1
ATOM 1326 O O . ALA A 1 177 ? 13.177 5.507 -9.324 1.00 86.75 177 ALA A O 1
ATOM 1327 N N . ALA A 1 178 ? 14.399 5.821 -11.180 1.00 83.56 178 ALA A N 1
ATOM 1328 C CA . ALA A 1 178 ? 13.266 5.694 -12.097 1.00 83.56 178 ALA A CA 1
ATOM 1329 C C . ALA A 1 178 ? 12.649 4.282 -12.070 1.00 83.56 178 ALA A C 1
ATOM 1331 O O . ALA A 1 178 ? 11.424 4.141 -12.023 1.00 83.56 178 ALA A O 1
ATOM 1332 N N . ALA A 1 179 ? 13.477 3.233 -12.036 1.00 83.62 179 ALA A N 1
ATOM 1333 C CA . ALA A 1 179 ? 13.002 1.855 -11.933 1.00 83.62 179 ALA A CA 1
ATOM 1334 C C . ALA A 1 179 ? 12.291 1.574 -10.598 1.00 83.62 179 ALA A C 1
ATOM 1336 O O . ALA A 1 179 ? 11.249 0.909 -10.581 1.00 83.62 179 ALA A O 1
ATOM 1337 N N . GLY A 1 180 ? 12.814 2.100 -9.486 1.00 88.56 180 GLY A N 1
ATOM 1338 C CA . GLY A 1 180 ? 12.161 2.013 -8.182 1.00 88.56 180 GLY A CA 1
ATOM 1339 C C . GLY A 1 180 ? 10.873 2.825 -8.101 1.00 88.56 180 GLY A C 1
ATOM 1340 O O . GLY A 1 180 ? 9.911 2.351 -7.508 1.00 88.56 180 GLY A O 1
ATOM 1341 N N . TYR A 1 181 ? 10.790 3.988 -8.754 1.00 89.25 181 TYR A N 1
ATOM 1342 C CA . TYR A 1 181 ? 9.539 4.750 -8.841 1.00 89.25 181 TYR A CA 1
ATOM 1343 C C . TYR A 1 181 ? 8.444 3.947 -9.556 1.00 89.25 181 TYR A C 1
ATOM 1345 O O . TYR A 1 181 ? 7.328 3.843 -9.054 1.00 89.25 181 TYR A O 1
ATOM 1353 N N . GLY A 1 182 ? 8.771 3.285 -10.671 1.00 87.50 182 GLY A N 1
ATOM 1354 C CA . GLY A 1 182 ? 7.834 2.370 -11.330 1.00 87.50 182 GLY A CA 1
ATOM 1355 C C . GLY A 1 182 ? 7.369 1.239 -10.402 1.00 87.50 182 GLY A C 1
ATOM 1356 O O . GLY A 1 182 ? 6.175 0.957 -10.315 1.00 87.50 182 GLY A O 1
ATOM 1357 N N . SER A 1 183 ? 8.299 0.644 -9.647 1.00 89.38 183 SER A N 1
ATOM 1358 C CA . SER A 1 183 ? 7.987 -0.350 -8.606 1.00 89.38 183 SER A CA 1
ATOM 1359 C C . SER A 1 183 ? 7.046 0.203 -7.537 1.00 89.38 183 SER A C 1
ATOM 1361 O O . SER A 1 183 ? 6.117 -0.482 -7.122 1.00 89.38 183 SER A O 1
ATOM 1363 N N . TYR A 1 184 ? 7.278 1.439 -7.095 1.00 93.31 184 TYR A N 1
ATOM 1364 C CA . TYR A 1 184 ? 6.478 2.107 -6.076 1.00 93.31 184 TYR A CA 1
ATOM 1365 C C . TYR A 1 184 ? 5.030 2.287 -6.543 1.00 93.31 184 TYR A C 1
ATOM 1367 O O . TYR A 1 184 ? 4.106 1.922 -5.818 1.00 93.31 184 TYR A O 1
ATOM 1375 N N . ILE A 1 185 ? 4.824 2.748 -7.782 1.00 91.81 185 ILE A N 1
ATOM 1376 C CA . ILE A 1 185 ? 3.486 2.887 -8.377 1.00 91.81 185 ILE A CA 1
ATOM 1377 C C . ILE A 1 185 ? 2.784 1.530 -8.494 1.00 91.81 185 ILE A C 1
ATOM 1379 O O . ILE A 1 185 ? 1.616 1.412 -8.125 1.00 91.81 185 ILE A O 1
ATOM 1383 N N . VAL A 1 186 ? 3.494 0.488 -8.943 1.00 91.81 186 VAL A N 1
ATOM 1384 C CA . VAL A 1 186 ? 2.951 -0.881 -8.983 1.00 91.81 186 VAL A CA 1
ATOM 1385 C C . VAL A 1 186 ? 2.536 -1.348 -7.588 1.00 91.81 186 VAL A C 1
ATOM 1387 O O . VAL A 1 186 ? 1.454 -1.909 -7.427 1.00 91.81 186 VAL A O 1
ATOM 1390 N N . GLY A 1 187 ? 3.362 -1.083 -6.576 1.00 94.75 187 GLY A N 1
ATOM 1391 C CA . GLY A 1 187 ? 3.076 -1.418 -5.187 1.00 94.75 187 GLY A CA 1
ATOM 1392 C C . GLY A 1 187 ? 1.831 -0.713 -4.652 1.00 94.75 187 GLY A C 1
ATOM 1393 O O . GLY A 1 187 ? 0.969 -1.369 -4.073 1.00 94.75 187 GLY A O 1
ATOM 1394 N N . GLN A 1 188 ? 1.693 0.593 -4.897 1.00 96.31 188 GLN A N 1
ATOM 1395 C CA . GLN A 1 188 ? 0.519 1.366 -4.478 1.00 96.31 188 GLN A CA 1
ATOM 1396 C C . GLN A 1 188 ? -0.762 0.907 -5.192 1.00 96.31 188 GLN A C 1
ATOM 1398 O O . GLN A 1 188 ? -1.813 0.783 -4.566 1.00 96.31 188 GLN A O 1
ATOM 1403 N N . ALA A 1 189 ? -0.682 0.577 -6.484 1.00 94.75 189 ALA A N 1
ATOM 1404 C CA . ALA A 1 189 ? -1.825 0.046 -7.225 1.00 94.75 189 ALA A CA 1
ATOM 1405 C C . ALA A 1 189 ? -2.230 -1.359 -6.747 1.00 94.75 189 ALA A C 1
ATOM 1407 O O . ALA A 1 189 ? -3.417 -1.637 -6.586 1.00 94.75 189 ALA A O 1
ATOM 1408 N N . ALA A 1 190 ? -1.259 -2.233 -6.467 1.00 95.56 190 ALA A N 1
ATOM 1409 C CA . ALA A 1 190 ? -1.521 -3.558 -5.910 1.00 95.56 190 ALA A CA 1
ATOM 1410 C C . ALA A 1 190 ? -2.111 -3.476 -4.494 1.00 95.56 190 ALA A C 1
ATOM 1412 O O . ALA A 1 190 ? -3.043 -4.205 -4.170 1.00 95.56 190 ALA A O 1
ATOM 1413 N N . LYS A 1 191 ? -1.610 -2.557 -3.665 1.00 96.12 191 LYS A N 1
ATOM 1414 C CA . LYS A 1 191 ? -2.158 -2.264 -2.339 1.00 96.12 191 LYS A CA 1
ATOM 1415 C C . LYS A 1 191 ? -3.638 -1.885 -2.420 1.00 96.12 191 LYS A C 1
ATOM 1417 O O . LYS A 1 191 ? -4.445 -2.527 -1.757 1.00 96.12 191 LYS A O 1
ATOM 1422 N N . TYR A 1 192 ? -3.995 -0.940 -3.294 1.00 94.88 192 TYR A N 1
ATOM 1423 C CA . TYR A 1 192 ? -5.397 -0.583 -3.536 1.00 94.88 192 TYR A CA 1
ATOM 1424 C C . TYR A 1 192 ? -6.219 -1.807 -3.967 1.00 94.88 192 TYR A C 1
ATOM 1426 O O . TYR A 1 192 ? -7.281 -2.067 -3.409 1.00 94.88 192 TYR A O 1
ATOM 1434 N N . TYR A 1 193 ? -5.717 -2.600 -4.918 1.00 94.56 193 TYR A N 1
ATOM 1435 C CA . TYR A 1 193 ? -6.397 -3.809 -5.392 1.00 94.56 193 TYR A CA 1
ATOM 1436 C C . TYR A 1 193 ? -6.685 -4.814 -4.258 1.00 94.56 193 TYR A C 1
ATOM 1438 O O . TYR A 1 193 ? -7.749 -5.433 -4.212 1.00 94.56 193 TYR A O 1
ATOM 1446 N N . PHE A 1 194 ? -5.764 -4.965 -3.304 1.00 94.38 194 PHE A N 1
ATOM 1447 C CA . PHE A 1 194 ? -5.947 -5.857 -2.157 1.00 94.38 194 PHE A CA 1
ATOM 1448 C C . PHE A 1 194 ? -6.825 -5.272 -1.048 1.00 94.38 194 PHE A C 1
ATOM 1450 O O . PHE A 1 194 ? -7.564 -6.026 -0.416 1.00 94.38 194 PHE A O 1
ATOM 1457 N N . GLU A 1 195 ? -6.816 -3.953 -0.852 1.00 91.50 195 GLU A N 1
ATOM 1458 C CA . GLU A 1 195 ? -7.756 -3.260 0.044 1.00 91.50 195 GLU A CA 1
ATOM 1459 C C . GLU A 1 195 ? -9.212 -3.467 -0.375 1.00 91.50 195 GLU A C 1
ATOM 1461 O O . GLU A 1 195 ? -10.091 -3.550 0.479 1.00 91.50 195 GLU A O 1
ATOM 1466 N N . HIS A 1 196 ? -9.443 -3.650 -1.676 1.00 91.19 196 HIS A N 1
ATOM 1467 C CA . HIS A 1 196 ? -10.754 -3.915 -2.268 1.00 91.19 196 HIS A CA 1
ATOM 1468 C C . HIS A 1 196 ? -10.993 -5.415 -2.525 1.00 91.19 196 HIS A C 1
ATOM 1470 O O . HIS A 1 196 ? -11.749 -5.792 -3.420 1.00 91.19 196 HIS A O 1
ATOM 1476 N N . GLY A 1 197 ? -10.338 -6.294 -1.757 1.00 89.12 197 GLY A N 1
ATOM 1477 C CA . GLY A 1 197 ? -10.606 -7.736 -1.778 1.00 89.12 197 GLY A CA 1
ATOM 1478 C C . GLY A 1 197 ? -10.124 -8.455 -3.040 1.00 89.12 197 GLY A C 1
ATOM 1479 O O . GLY A 1 197 ? -10.801 -9.360 -3.520 1.00 89.12 197 GLY A O 1
ATOM 1480 N N . ALA A 1 198 ? -8.969 -8.056 -3.584 1.00 92.38 198 ALA A N 1
ATOM 1481 C CA . ALA A 1 198 ? -8.468 -8.501 -4.889 1.00 92.38 198 ALA A CA 1
ATOM 1482 C C . ALA A 1 198 ? -9.415 -8.137 -6.049 1.00 92.38 198 ALA A C 1
ATOM 1484 O O . ALA A 1 198 ? -9.665 -8.924 -6.968 1.00 92.38 198 ALA A O 1
ATOM 1485 N N . SER A 1 199 ? -9.913 -6.903 -6.027 1.00 91.62 199 SER A N 1
ATOM 1486 C CA . SER A 1 199 ? -10.692 -6.303 -7.107 1.0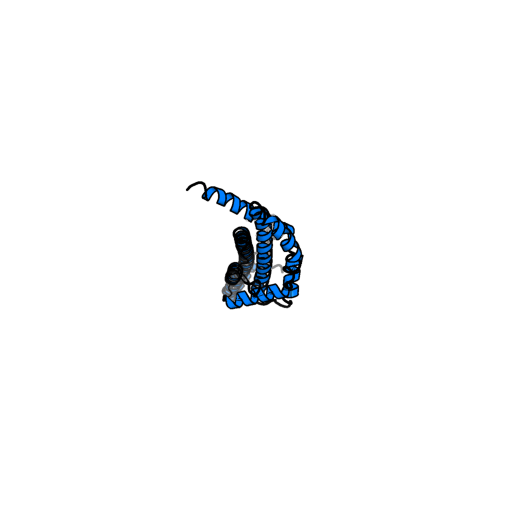0 91.62 199 SER A CA 1
ATOM 1487 C C . SER A 1 199 ? -10.314 -4.829 -7.267 1.00 91.62 199 SER A C 1
ATOM 1489 O O . SER A 1 199 ? -9.635 -4.259 -6.420 1.00 91.62 199 SER A O 1
ATOM 1491 N N . TRP A 1 200 ? -10.742 -4.192 -8.355 1.00 91.69 200 TRP A N 1
ATOM 1492 C CA . TRP A 1 200 ? -10.598 -2.740 -8.521 1.00 91.69 200 TRP A CA 1
ATOM 1493 C C . TRP A 1 200 ? -11.775 -1.959 -7.907 1.00 91.69 200 TRP A C 1
ATOM 1495 O O . TRP A 1 200 ? -11.878 -0.753 -8.114 1.00 91.69 200 TRP A O 1
ATOM 1505 N N . GLY A 1 201 ? -12.653 -2.638 -7.156 1.00 89.38 201 GLY A N 1
ATOM 1506 C CA . GLY A 1 201 ? -13.920 -2.082 -6.687 1.00 89.38 201 GLY A CA 1
ATOM 1507 C C . GLY A 1 201 ? -14.827 -1.693 -7.855 1.00 89.38 201 GLY A C 1
ATOM 1508 O O . GLY A 1 201 ? -14.863 -2.379 -8.878 1.00 89.38 201 GLY A O 1
ATOM 1509 N N . ASP A 1 202 ? -15.508 -0.558 -7.709 1.00 88.69 202 ASP A N 1
ATOM 1510 C CA . ASP A 1 202 ? -16.383 0.022 -8.737 1.00 88.69 202 ASP A CA 1
ATOM 1511 C C . ASP A 1 202 ? -15.614 0.850 -9.785 1.00 88.69 202 ASP A C 1
ATOM 1513 O O . ASP A 1 202 ? -16.204 1.458 -10.681 1.00 88.69 202 ASP A O 1
ATOM 1517 N N . GLU A 1 203 ? -14.283 0.902 -9.685 1.00 88.12 203 GLU A N 1
ATOM 1518 C CA . GLU A 1 203 ? -13.437 1.708 -10.554 1.00 88.12 203 GLU A CA 1
ATOM 1519 C C . GLU A 1 203 ? -12.713 0.876 -11.617 1.00 88.12 203 GLU A C 1
ATOM 1521 O O . GLU A 1 203 ? -12.309 -0.269 -11.416 1.00 88.12 203 GLU A O 1
ATOM 1526 N N . ALA A 1 204 ? -12.462 1.492 -12.775 1.00 90.50 204 ALA A N 1
ATOM 1527 C CA . ALA A 1 204 ? -11.590 0.895 -13.775 1.00 90.50 204 ALA A CA 1
ATOM 1528 C C . ALA A 1 204 ? -10.117 0.943 -13.307 1.00 90.50 204 ALA A C 1
ATOM 1530 O O . ALA A 1 204 ? -9.678 1.983 -12.802 1.00 90.50 204 ALA A O 1
ATOM 1531 N N . PRO A 1 205 ? -9.296 -0.092 -13.591 1.00 89.44 205 PRO A N 1
ATOM 1532 C CA . PRO A 1 205 ? -7.872 -0.116 -13.234 1.00 89.44 205 PRO A CA 1
ATOM 1533 C C . PRO A 1 205 ? -7.119 1.148 -13.673 1.00 89.44 205 PRO A C 1
ATOM 1535 O O . PRO A 1 205 ? -6.276 1.675 -12.953 1.00 89.44 205 PRO A O 1
ATOM 1538 N N . LYS A 1 206 ? -7.451 1.668 -14.862 1.00 90.56 206 LYS A N 1
ATOM 1539 C CA . LYS A 1 206 ? -6.850 2.882 -15.430 1.00 90.56 206 LYS A CA 1
ATOM 1540 C C . LYS A 1 206 ? -7.132 4.127 -14.589 1.00 90.56 206 LYS A C 1
ATOM 1542 O O . LYS A 1 206 ? -6.230 4.941 -14.417 1.00 90.56 206 LYS A O 1
ATOM 1547 N N . SER A 1 207 ? -8.347 4.269 -14.061 1.00 91.56 207 SER A N 1
ATOM 1548 C CA . SER A 1 207 ? -8.730 5.405 -13.214 1.00 91.56 207 SER A CA 1
ATOM 1549 C C . SER A 1 207 ? -7.975 5.373 -11.889 1.00 91.56 207 SER A C 1
ATOM 1551 O O . SER A 1 207 ? -7.386 6.375 -11.492 1.00 91.56 207 SER A O 1
ATOM 1553 N N . VAL A 1 208 ? -7.903 4.194 -11.265 1.00 92.25 208 VAL A N 1
ATOM 1554 C CA . VAL A 1 208 ? -7.166 3.980 -10.013 1.00 92.25 208 VAL A CA 1
ATOM 1555 C C . VAL A 1 208 ? -5.684 4.301 -10.192 1.00 92.25 208 VAL A C 1
ATOM 1557 O O . VAL A 1 208 ? -5.127 5.096 -9.438 1.00 92.25 208 VAL A O 1
ATOM 1560 N N . VAL A 1 209 ? -5.041 3.718 -11.207 1.00 91.19 209 VAL A N 1
ATOM 1561 C CA . VAL A 1 209 ? -3.607 3.926 -11.453 1.00 91.19 209 VAL A CA 1
ATOM 1562 C C . VAL A 1 209 ? -3.310 5.385 -11.800 1.00 91.19 209 VAL A C 1
ATOM 1564 O O . VAL A 1 209 ? -2.334 5.940 -11.298 1.00 91.19 209 VAL A O 1
ATOM 1567 N N . ARG A 1 210 ? -4.163 6.034 -12.600 1.00 90.00 210 ARG A N 1
ATOM 1568 C CA . ARG A 1 210 ? -4.028 7.458 -12.920 1.00 90.00 210 ARG A CA 1
ATOM 1569 C C . ARG A 1 210 ? -4.112 8.333 -11.672 1.00 90.00 210 ARG A C 1
ATOM 1571 O O . ARG A 1 210 ? -3.247 9.177 -11.481 1.00 90.00 210 ARG A O 1
ATOM 1578 N N . ARG A 1 211 ? -5.081 8.083 -10.794 1.00 92.50 211 ARG A N 1
ATOM 1579 C CA . ARG A 1 211 ? -5.206 8.804 -9.523 1.00 92.50 211 ARG A CA 1
ATOM 1580 C C . ARG A 1 211 ? -3.989 8.595 -8.622 1.00 92.50 211 ARG A C 1
ATOM 1582 O O . ARG A 1 211 ? -3.527 9.539 -7.994 1.00 92.50 211 ARG A O 1
ATOM 1589 N N . ILE A 1 212 ? -3.452 7.375 -8.555 1.00 92.19 212 ILE A N 1
ATOM 1590 C CA . ILE A 1 212 ? -2.221 7.094 -7.797 1.00 92.19 212 ILE A CA 1
ATOM 1591 C C . ILE A 1 212 ? -1.049 7.898 -8.363 1.00 92.19 212 ILE A C 1
ATOM 1593 O O . ILE A 1 212 ? -0.291 8.473 -7.588 1.00 92.19 212 ILE A O 1
ATOM 1597 N N . LEU A 1 213 ? -0.906 7.970 -9.689 1.00 88.69 213 LEU A N 1
ATOM 1598 C CA . LEU A 1 213 ? 0.125 8.781 -10.341 1.00 88.69 213 LEU A CA 1
ATOM 1599 C C . LEU A 1 213 ? -0.048 10.277 -10.045 1.00 88.69 213 LEU A C 1
ATOM 1601 O O . LEU A 1 213 ? 0.932 10.931 -9.709 1.00 88.69 213 LEU A O 1
ATOM 1605 N N . GLU A 1 214 ? -1.274 10.798 -10.133 1.00 88.69 214 GLU A N 1
ATOM 1606 C CA . GLU A 1 214 ? -1.599 12.211 -9.881 1.00 88.69 214 GLU A CA 1
ATOM 1607 C C . GLU A 1 214 ? -1.381 12.609 -8.412 1.00 88.69 214 GLU A C 1
ATOM 1609 O O . GLU A 1 214 ? -0.879 13.695 -8.136 1.00 88.69 214 GLU A O 1
ATOM 1614 N N . ASN A 1 215 ? -1.699 11.718 -7.470 1.00 92.44 215 ASN A N 1
ATOM 1615 C CA . ASN A 1 215 ? -1.549 11.970 -6.033 1.00 92.44 215 ASN A CA 1
ATOM 1616 C C . ASN A 1 215 ? -0.147 11.650 -5.492 1.00 92.44 215 ASN A C 1
ATOM 1618 O O . ASN A 1 215 ? 0.140 11.935 -4.329 1.00 92.44 215 ASN A O 1
ATOM 1622 N N . THR A 1 216 ? 0.720 11.023 -6.290 1.00 91.19 216 THR A N 1
ATOM 1623 C CA . THR A 1 216 ? 2.094 10.734 -5.875 1.00 91.19 216 THR A CA 1
ATOM 1624 C C . THR A 1 216 ? 2.990 11.910 -6.235 1.00 91.19 216 THR A C 1
ATOM 1626 O O . THR A 1 216 ? 3.193 12.195 -7.414 1.00 91.19 216 THR A O 1
ATOM 1629 N N . ASP A 1 217 ? 3.618 12.524 -5.231 1.00 92.38 217 ASP A N 1
ATOM 1630 C CA . ASP A 1 217 ? 4.716 13.467 -5.451 1.00 92.38 217 ASP A CA 1
ATOM 1631 C C . ASP A 1 217 ? 5.925 12.724 -6.048 1.00 92.38 217 ASP A C 1
ATOM 1633 O O . ASP A 1 217 ? 6.748 12.113 -5.356 1.00 92.38 217 ASP A O 1
ATOM 1637 N N . LYS A 1 218 ? 5.983 12.733 -7.380 1.00 88.44 218 LYS A N 1
ATOM 1638 C CA . LYS A 1 218 ? 6.996 12.038 -8.170 1.00 88.44 218 LYS A CA 1
ATOM 1639 C C . LYS A 1 218 ? 8.406 12.514 -7.835 1.00 88.44 218 LYS A C 1
ATOM 1641 O O . LYS A 1 218 ? 9.307 11.680 -7.730 1.00 88.44 218 LYS A O 1
ATOM 1646 N N . ASP A 1 219 ? 8.603 13.817 -7.672 1.00 87.06 219 ASP A N 1
ATOM 1647 C CA . ASP A 1 219 ? 9.929 14.390 -7.451 1.00 87.06 219 ASP A CA 1
ATOM 1648 C C . ASP A 1 219 ? 10.453 14.043 -6.060 1.00 87.06 219 ASP A C 1
ATOM 1650 O O . ASP A 1 219 ? 11.621 13.665 -5.922 1.00 87.06 219 ASP A O 1
ATOM 1654 N N . SER A 1 220 ? 9.578 14.057 -5.052 1.00 92.12 220 SER A N 1
ATOM 1655 C CA . SER A 1 220 ? 9.902 13.604 -3.698 1.00 92.12 220 SER A CA 1
ATOM 1656 C C . SER A 1 220 ? 10.318 12.128 -3.666 1.00 92.12 220 SER A C 1
ATOM 1658 O O . SER A 1 220 ? 11.396 11.790 -3.159 1.00 92.12 220 SER A O 1
ATOM 1660 N N . VAL A 1 221 ? 9.526 11.240 -4.286 1.00 91.06 221 VAL A N 1
ATOM 1661 C CA . VAL A 1 221 ? 9.833 9.798 -4.337 1.00 91.06 221 VAL A CA 1
ATOM 1662 C C . VAL A 1 221 ? 11.135 9.535 -5.096 1.00 91.06 221 VAL A C 1
ATOM 1664 O O . VAL A 1 221 ? 11.991 8.791 -4.611 1.00 91.06 221 VAL A O 1
ATOM 1667 N N . LEU A 1 222 ? 11.326 10.157 -6.265 1.00 89.62 222 LEU A N 1
ATOM 1668 C CA . LEU A 1 222 ? 12.556 10.009 -7.045 1.00 89.62 222 LEU A CA 1
ATOM 1669 C C . LEU A 1 222 ? 13.779 10.503 -6.270 1.00 89.62 222 LEU A C 1
ATOM 1671 O O . LEU A 1 222 ? 14.814 9.841 -6.290 1.00 89.62 222 LEU A O 1
ATOM 1675 N N . THR A 1 223 ? 13.675 11.640 -5.585 1.00 91.38 223 THR A N 1
ATOM 1676 C CA . THR A 1 223 ? 14.773 12.197 -4.783 1.00 91.38 223 THR A CA 1
ATOM 1677 C C . THR A 1 223 ? 15.135 11.261 -3.637 1.00 91.38 223 THR A C 1
ATOM 1679 O O . THR A 1 223 ? 16.294 10.866 -3.519 1.00 91.38 223 THR A O 1
ATOM 1682 N N . SER A 1 224 ? 14.142 10.784 -2.888 1.00 93.81 224 SER A N 1
ATOM 1683 C CA . SER A 1 224 ? 14.357 9.849 -1.782 1.00 93.81 224 SER A CA 1
ATOM 1684 C C . SER A 1 224 ? 14.985 8.525 -2.241 1.00 93.81 224 SER A C 1
ATOM 1686 O O . SER A 1 224 ? 15.875 7.995 -1.576 1.00 93.81 224 SER A O 1
ATOM 1688 N N . LEU A 1 225 ? 14.586 7.999 -3.407 1.00 91.88 225 LEU A N 1
ATOM 1689 C CA . LEU A 1 225 ? 15.202 6.800 -3.985 1.00 91.88 225 LEU A CA 1
ATOM 1690 C C . LEU A 1 225 ? 16.645 7.048 -4.449 1.00 91.88 225 LEU A C 1
ATOM 1692 O O . LEU A 1 225 ? 17.497 6.188 -4.233 1.00 91.88 225 LEU A O 1
ATOM 1696 N N . ARG A 1 226 ? 16.947 8.206 -5.055 1.00 89.06 226 ARG A N 1
ATOM 1697 C CA . ARG A 1 226 ? 18.326 8.569 -5.438 1.00 89.06 226 ARG A CA 1
ATOM 1698 C C . ARG A 1 226 ? 19.237 8.627 -4.220 1.00 89.06 226 ARG A C 1
ATOM 1700 O O . ARG A 1 226 ? 20.317 8.040 -4.249 1.00 89.06 226 ARG A O 1
ATOM 1707 N N . GLU A 1 227 ? 18.795 9.291 -3.156 1.00 91.12 227 GLU A N 1
ATOM 1708 C CA . GLU A 1 227 ? 19.557 9.361 -1.912 1.00 91.12 227 GLU A CA 1
ATOM 1709 C C . GLU A 1 227 ? 19.766 7.975 -1.296 1.00 91.12 227 GLU A C 1
ATOM 1711 O O . GLU A 1 227 ? 20.859 7.663 -0.830 1.00 91.12 227 GLU A O 1
ATOM 1716 N N . GLU A 1 228 ? 18.744 7.115 -1.315 1.00 90.25 228 GLU A N 1
ATOM 1717 C CA . GLU A 1 228 ? 18.847 5.752 -0.790 1.00 90.25 228 GLU A CA 1
ATOM 1718 C C . GLU A 1 228 ? 19.885 4.920 -1.557 1.00 90.25 228 GLU A C 1
ATOM 1720 O O . GLU A 1 228 ? 20.713 4.245 -0.939 1.00 90.25 228 GLU A O 1
ATOM 1725 N N . ILE A 1 229 ? 19.895 5.012 -2.892 1.00 86.94 229 ILE A N 1
ATOM 1726 C CA . ILE A 1 229 ? 20.918 4.376 -3.734 1.00 86.94 229 ILE A CA 1
ATOM 1727 C C . ILE A 1 229 ? 22.305 4.912 -3.361 1.00 86.94 229 ILE A C 1
ATOM 1729 O O . ILE A 1 229 ? 23.210 4.124 -3.087 1.00 86.94 229 ILE A O 1
ATOM 1733 N N . GLN A 1 230 ? 22.476 6.237 -3.305 1.00 87.62 230 GLN A N 1
ATOM 1734 C CA . GLN A 1 230 ? 23.758 6.868 -2.975 1.00 87.62 230 GLN A CA 1
ATOM 1735 C C . GLN A 1 230 ? 24.270 6.433 -1.597 1.00 87.62 230 GLN A C 1
ATOM 1737 O O . GLN A 1 230 ? 25.429 6.033 -1.475 1.00 87.62 230 GLN A O 1
ATOM 1742 N N . ARG A 1 231 ? 23.405 6.436 -0.573 1.00 88.94 231 ARG A N 1
ATOM 1743 C CA . ARG A 1 231 ? 23.735 5.979 0.786 1.00 88.94 231 ARG A CA 1
ATOM 1744 C C . ARG A 1 231 ? 24.202 4.523 0.799 1.00 88.94 231 ARG A C 1
ATOM 1746 O O . ARG A 1 231 ? 25.202 4.206 1.443 1.00 88.94 231 ARG A O 1
ATOM 1753 N N . LYS A 1 232 ? 23.501 3.628 0.094 1.00 84.69 232 LYS A N 1
ATOM 1754 C CA . LYS A 1 232 ? 23.843 2.195 0.051 1.00 84.69 232 LYS A CA 1
ATOM 1755 C C . LYS A 1 232 ? 25.114 1.915 -0.751 1.00 84.69 232 LYS A C 1
ATOM 1757 O O . LYS A 1 232 ? 25.934 1.120 -0.304 1.00 84.69 232 LYS A O 1
ATOM 1762 N N . MET A 1 233 ? 25.325 2.605 -1.871 1.00 79.88 233 MET A N 1
ATOM 1763 C CA . MET A 1 233 ? 26.563 2.498 -2.652 1.00 79.88 233 MET A CA 1
ATOM 1764 C C . MET A 1 233 ? 27.777 3.038 -1.884 1.00 79.88 233 MET A C 1
ATOM 1766 O O . MET A 1 233 ? 28.845 2.433 -1.927 1.00 79.88 233 MET A O 1
ATOM 1770 N N . ALA A 1 234 ? 27.621 4.144 -1.147 1.00 79.12 234 ALA A N 1
ATOM 1771 C CA . ALA A 1 234 ? 28.687 4.705 -0.318 1.00 79.12 234 ALA A CA 1
ATOM 1772 C C . ALA A 1 234 ? 29.083 3.766 0.831 1.00 79.12 234 ALA A C 1
ATOM 1774 O O . ALA A 1 234 ? 30.269 3.604 1.092 1.00 79.12 234 ALA A O 1
ATOM 1775 N N . ARG A 1 235 ? 28.114 3.096 1.477 1.00 71.94 235 ARG A N 1
ATOM 1776 C CA . ARG A 1 235 ? 28.403 2.055 2.480 1.00 71.94 235 ARG A CA 1
ATOM 1777 C C . ARG A 1 235 ? 29.147 0.858 1.886 1.00 71.94 235 ARG A C 1
ATOM 1779 O O . ARG A 1 235 ? 30.036 0.335 2.545 1.00 71.94 235 ARG A O 1
ATOM 1786 N N . ASN A 1 236 ? 28.821 0.457 0.655 1.00 61.84 236 ASN A N 1
ATOM 1787 C CA . ASN A 1 236 ? 29.469 -0.688 0.011 1.00 61.84 236 ASN A CA 1
ATOM 1788 C C . ASN A 1 236 ? 30.957 -0.439 -0.297 1.00 61.84 236 ASN A C 1
ATOM 1790 O O . ASN A 1 236 ? 31.761 -1.354 -0.189 1.00 61.84 236 ASN A O 1
ATOM 1794 N N . LYS A 1 237 ? 31.360 0.810 -0.581 1.00 54.00 237 LYS A N 1
ATOM 1795 C CA . LYS A 1 237 ? 32.776 1.162 -0.813 1.00 54.00 237 LYS A CA 1
ATOM 1796 C C . LYS A 1 237 ? 33.705 0.890 0.380 1.00 54.00 237 LYS A C 1
ATOM 1798 O O . LYS A 1 237 ? 34.909 0.806 0.177 1.00 54.00 237 LYS A O 1
ATOM 1803 N N . TYR A 1 238 ? 33.171 0.770 1.597 1.00 50.56 238 TYR A N 1
ATOM 1804 C CA . TYR A 1 238 ? 33.950 0.432 2.795 1.00 50.56 238 TYR A CA 1
ATOM 1805 C C . TYR A 1 238 ? 34.005 -1.076 3.083 1.00 50.56 238 TYR A C 1
ATOM 1807 O O . TYR A 1 238 ? 34.750 -1.488 3.965 1.00 50.56 238 TYR A O 1
ATOM 1815 N N . ALA A 1 239 ? 33.229 -1.896 2.367 1.00 48.78 239 ALA A N 1
ATOM 1816 C CA . ALA A 1 239 ? 33.348 -3.352 2.437 1.00 48.78 239 ALA A CA 1
ATOM 1817 C C . ALA A 1 239 ? 34.549 -3.846 1.609 1.00 48.78 239 ALA A C 1
ATOM 1819 O O . ALA A 1 239 ? 35.276 -4.715 2.072 1.00 48.78 239 ALA A O 1
ATOM 1820 N N . ASP A 1 240 ? 34.821 -3.206 0.466 1.00 46.16 240 ASP A N 1
ATOM 1821 C CA . ASP A 1 240 ? 35.936 -3.543 -0.439 1.00 46.16 240 ASP A CA 1
ATOM 1822 C C . ASP A 1 240 ? 37.327 -3.070 0.052 1.00 46.16 240 ASP A C 1
ATOM 1824 O O . ASP A 1 240 ? 38.322 -3.292 -0.628 1.00 46.16 240 ASP A O 1
ATOM 1828 N N . GLN A 1 241 ? 37.431 -2.381 1.199 1.00 45.62 241 GLN A N 1
ATOM 1829 C CA . GLN A 1 241 ? 38.714 -1.885 1.747 1.00 45.62 241 GLN A CA 1
ATOM 1830 C C . GLN A 1 241 ? 39.292 -2.753 2.879 1.00 45.62 241 GLN A C 1
ATOM 1832 O O . GLN A 1 241 ? 40.318 -2.390 3.448 1.00 45.62 241 GLN A O 1
ATOM 1837 N N . ASN A 1 242 ? 38.639 -3.872 3.214 1.00 38.75 242 ASN A N 1
ATOM 1838 C CA . ASN A 1 242 ? 39.039 -4.779 4.298 1.00 38.75 242 ASN A CA 1
ATOM 1839 C C . ASN A 1 242 ? 39.408 -6.202 3.818 1.00 38.75 242 ASN A C 1
ATOM 1841 O O . ASN A 1 242 ? 39.445 -7.117 4.641 1.00 38.75 242 ASN A O 1
ATOM 1845 N N . GLU A 1 243 ? 39.689 -6.387 2.526 1.00 35.62 243 GLU A N 1
ATOM 1846 C CA . GLU A 1 243 ? 40.403 -7.564 1.990 1.00 35.62 243 GLU A CA 1
ATOM 1847 C C . GLU A 1 243 ? 41.832 -7.180 1.590 1.00 35.62 243 GLU A C 1
ATOM 1849 O O . GLU A 1 243 ? 42.738 -8.018 1.806 1.00 35.62 243 GLU A O 1
#

pLDDT: mean 79.5, std 16.59, range [35.62, 97.25]

Radius of gyration: 35.69 Å; chains: 1; bounding box: 87×41×106 Å

Sequence (243 aa):
MVTASADPREVEYVIESADGSTRHEWRKPQPKVEEVKEAILEILERDGLALLALNAAMYAADKTDRIASLRVRMRDTRANQTIWSFAAAKSLAVALNPVPVADLVGGSAVDISMVVTLAHIYGLDMTWAKARGLIQSIGKAAGWMLATEYATHVASGAFKAATLGWGTALTAVPQGAAAGYGSYIVGQAAKYYFEHGASWGDEAPKSVVRRILENTDKDSVLTSLREEIQRKMARNKYADQNE